Protein AF-A0A6G0AH70-F1 (afdb_monomer_lite)

pLDDT: mean 97.44, std 2.38, range [81.06, 98.94]

Structure (mmCIF, N/CA/C/O backbone):
data_AF-A0A6G0AH70-F1
#
_entry.id   AF-A0A6G0AH70-F1
#
loop_
_atom_site.group_PDB
_atom_site.id
_atom_site.type_symbol
_atom_site.label_atom_id
_atom_site.label_alt_id
_atom_site.label_comp_id
_atom_site.label_asym_id
_atom_site.label_entity_id
_atom_site.label_seq_id
_atom_site.pdbx_PDB_ins_code
_atom_site.Cartn_x
_atom_site.Cartn_y
_atom_site.Cartn_z
_atom_site.occupancy
_atom_site.B_iso_or_equiv
_atom_site.auth_seq_id
_atom_site.auth_comp_id
_atom_site.auth_asym_id
_atom_site.auth_atom_id
_atom_site.pdbx_PDB_model_num
ATOM 1 N N . MET A 1 1 ? -6.501 -13.316 -11.018 1.00 81.06 1 MET A N 1
ATOM 2 C CA . MET A 1 1 ? -6.945 -11.996 -11.493 1.00 81.06 1 MET A CA 1
ATOM 3 C C . MET A 1 1 ? -7.726 -11.308 -10.396 1.00 81.06 1 MET A C 1
ATOM 5 O O . MET A 1 1 ? -8.708 -11.851 -9.892 1.00 81.06 1 MET A O 1
ATOM 9 N N . ILE A 1 2 ? -7.223 -10.150 -10.000 1.00 96.25 2 ILE A N 1
ATOM 10 C CA . ILE A 1 2 ? -7.711 -9.347 -8.885 1.00 96.25 2 ILE A CA 1
ATOM 11 C C . ILE A 1 2 ? -9.043 -8.688 -9.273 1.00 96.25 2 ILE A C 1
ATOM 13 O O . ILE A 1 2 ? -9.201 -8.212 -10.392 1.00 96.25 2 ILE A O 1
ATOM 17 N N . ASN A 1 3 ? -10.020 -8.649 -8.360 1.00 97.44 3 ASN A N 1
ATOM 18 C CA . ASN A 1 3 ? -11.274 -7.926 -8.597 1.00 97.44 3 ASN A CA 1
ATOM 19 C C . ASN A 1 3 ? -11.125 -6.449 -8.198 1.00 97.44 3 ASN A C 1
ATOM 21 O O . ASN A 1 3 ? -11.456 -6.059 -7.075 1.00 97.44 3 ASN A O 1
ATOM 25 N N . PHE A 1 4 ? -10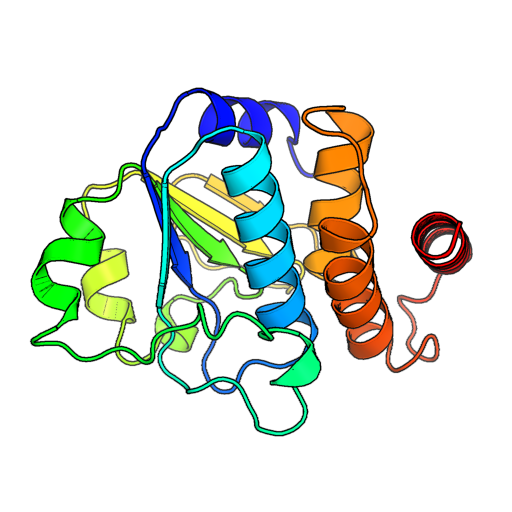.646 -5.621 -9.125 1.00 98.50 4 PHE A N 1
ATOM 26 C CA . PHE A 1 4 ? -10.413 -4.198 -8.876 1.00 98.50 4 PHE A CA 1
ATOM 27 C C . PHE A 1 4 ? -11.684 -3.388 -8.611 1.00 98.50 4 PHE A C 1
ATOM 29 O O . PHE A 1 4 ? -11.652 -2.451 -7.816 1.00 98.50 4 PHE A O 1
ATOM 36 N N . HIS A 1 5 ? -12.829 -3.773 -9.177 1.00 98.12 5 HIS A N 1
ATOM 37 C CA . HIS A 1 5 ? -14.098 -3.117 -8.852 1.00 98.12 5 HIS A CA 1
ATOM 38 C C . HIS A 1 5 ? -14.506 -3.346 -7.395 1.00 98.12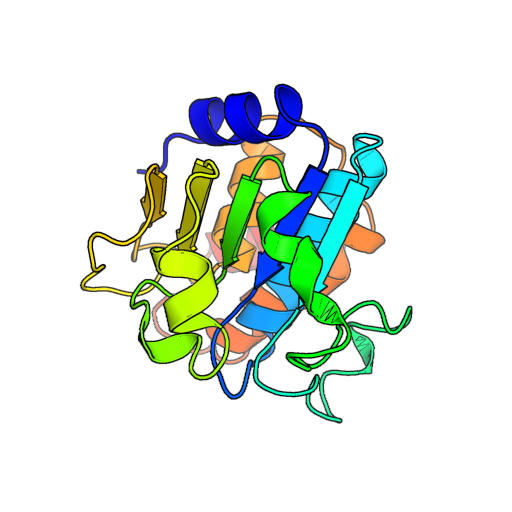 5 HIS A C 1
ATOM 40 O O . HIS A 1 5 ? -15.022 -2.427 -6.760 1.00 98.12 5 HIS A O 1
ATOM 46 N N . LYS A 1 6 ? -14.227 -4.531 -6.834 1.00 98.62 6 LYS A N 1
ATOM 47 C CA . LYS A 1 6 ? -14.463 -4.783 -5.408 1.00 98.62 6 LYS A CA 1
ATOM 48 C C . LYS A 1 6 ? -13.531 -3.950 -4.525 1.00 98.62 6 LYS A C 1
ATOM 50 O O . LYS A 1 6 ? -13.985 -3.408 -3.520 1.00 98.62 6 LYS A O 1
ATOM 55 N N . LEU A 1 7 ? -12.260 -3.810 -4.907 1.00 98.75 7 LEU A N 1
ATOM 56 C CA . LEU A 1 7 ? -11.323 -2.930 -4.202 1.00 98.75 7 LEU A CA 1
ATOM 57 C C . LEU A 1 7 ? -11.795 -1.466 -4.248 1.00 98.75 7 LEU A C 1
ATOM 59 O O . LEU A 1 7 ? -11.853 -0.813 -3.209 1.00 98.75 7 LEU A O 1
ATOM 63 N N . ALA A 1 8 ? -12.227 -0.976 -5.415 1.00 98.75 8 ALA A N 1
ATOM 64 C CA . ALA A 1 8 ? -12.793 0.368 -5.562 1.00 98.75 8 ALA A CA 1
ATOM 65 C C . ALA A 1 8 ? -14.049 0.567 -4.705 1.00 98.75 8 ALA A C 1
ATOM 67 O O . ALA A 1 8 ? -14.191 1.608 -4.067 1.00 98.75 8 ALA A O 1
ATOM 68 N N . GLU A 1 9 ? -14.951 -0.416 -4.648 1.00 98.69 9 GLU A N 1
ATOM 69 C CA . GLU A 1 9 ? -16.146 -0.364 -3.797 1.00 98.69 9 GLU A CA 1
ATOM 70 C C . GLU A 1 9 ? -15.766 -0.196 -2.319 1.00 98.69 9 GLU A C 1
ATOM 72 O O . GLU A 1 9 ? -16.306 0.679 -1.641 1.00 98.69 9 GLU A O 1
ATOM 77 N N . ILE A 1 10 ? -14.804 -0.987 -1.828 1.00 98.81 10 ILE A N 1
ATOM 78 C CA . ILE A 1 10 ? -14.311 -0.897 -0.446 1.00 98.81 10 ILE A CA 1
ATOM 79 C C . ILE A 1 10 ? -13.692 0.479 -0.184 1.00 98.81 10 ILE A C 1
ATOM 81 O O . ILE A 1 10 ? -14.023 1.115 0.815 1.00 98.81 10 ILE A O 1
ATOM 85 N N . VAL A 1 11 ? -12.831 0.964 -1.082 1.00 98.75 11 VAL A N 1
ATOM 86 C CA . VAL A 1 11 ? -12.167 2.268 -0.930 1.00 98.75 11 VAL A CA 1
ATOM 87 C C . VAL A 1 11 ? -13.176 3.422 -0.942 1.00 98.75 11 VAL A C 1
ATOM 89 O O . VAL A 1 11 ? -13.097 4.338 -0.126 1.00 98.75 11 VAL A O 1
ATOM 92 N N . THR A 1 12 ? -14.155 3.395 -1.845 1.00 98.50 12 THR A N 1
ATOM 93 C CA . THR A 1 12 ? -15.126 4.492 -1.993 1.00 98.50 12 THR A CA 1
ATOM 94 C C . THR A 1 12 ? -16.169 4.516 -0.878 1.00 98.50 12 THR A C 1
ATOM 96 O O . THR A 1 12 ? -16.564 5.605 -0.449 1.00 98.50 12 THR A O 1
ATOM 99 N N . SER A 1 13 ? -16.568 3.345 -0.372 1.00 98.50 13 SER A N 1
ATOM 100 C CA . SER A 1 13 ? -17.645 3.192 0.618 1.00 98.50 13 SER A CA 1
ATOM 101 C C . SER A 1 13 ? -17.207 3.388 2.074 1.00 98.50 13 SER A C 1
ATOM 103 O O . SER A 1 13 ? -18.064 3.491 2.946 1.00 98.50 13 SER A O 1
ATOM 105 N N . ASN A 1 14 ? -15.901 3.458 2.349 1.00 98.81 14 ASN A N 1
ATOM 106 C CA . ASN A 1 14 ? -15.346 3.668 3.693 1.00 98.81 14 ASN A CA 1
ATOM 107 C C . ASN A 1 14 ? -14.613 5.011 3.791 1.00 98.81 14 ASN A C 1
ATOM 109 O O . ASN A 1 14 ? -14.266 5.588 2.760 1.00 98.81 14 ASN A O 1
ATOM 113 N N . GLN A 1 15 ? -14.393 5.539 5.000 1.00 98.69 15 GLN A N 1
ATOM 114 C CA . GLN A 1 15 ? -13.875 6.899 5.182 1.00 98.69 15 GLN A CA 1
ATOM 115 C C . GLN A 1 15 ? -12.509 6.973 5.869 1.00 98.69 15 GLN A C 1
ATOM 117 O O . GLN A 1 15 ? -11.724 7.860 5.525 1.00 98.69 15 GLN A O 1
ATOM 122 N N . THR A 1 16 ? -12.217 6.077 6.813 1.00 98.81 16 THR A N 1
ATOM 123 C CA . THR A 1 16 ? -10.955 6.066 7.571 1.00 98.81 16 THR A CA 1
ATOM 124 C C . THR A 1 16 ? -10.164 4.777 7.337 1.00 98.81 16 THR A C 1
ATOM 126 O O . THR A 1 16 ? -10.697 3.672 7.447 1.00 98.81 16 THR A O 1
ATOM 129 N N . PHE A 1 17 ? -8.874 4.907 7.031 1.00 98.94 17 PHE A N 1
ATOM 130 C CA . PHE A 1 17 ? -8.005 3.784 6.676 1.00 98.94 17 PHE A CA 1
ATOM 131 C C . PHE A 1 17 ? -6.756 3.745 7.559 1.00 98.94 17 PHE A C 1
ATOM 133 O O . PHE A 1 17 ? -6.098 4.767 7.756 1.00 98.94 17 PHE A O 1
ATOM 140 N N . LEU A 1 18 ? -6.390 2.558 8.033 1.00 98.88 18 LEU A N 1
ATOM 141 C CA . LEU A 1 18 ? -5.078 2.301 8.620 1.00 98.88 18 LEU A CA 1
ATOM 142 C C . LEU A 1 18 ? -4.270 1.439 7.659 1.00 98.88 18 LEU A C 1
ATOM 144 O O . LEU A 1 18 ? -4.671 0.317 7.366 1.00 98.88 18 LEU A O 1
ATOM 148 N N . ILE A 1 19 ? -3.141 1.952 7.192 1.00 98.94 1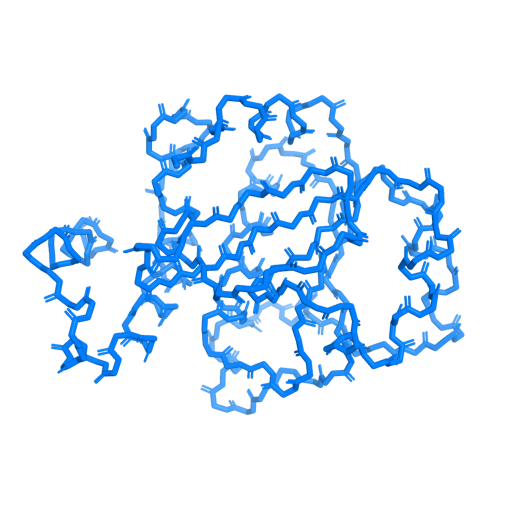9 ILE A N 1
ATOM 149 C CA . ILE A 1 19 ? -2.246 1.276 6.257 1.00 98.94 19 ILE A CA 1
ATOM 150 C C . ILE A 1 19 ? -1.041 0.739 7.031 1.00 98.94 19 ILE A C 1
ATOM 152 O O . ILE A 1 19 ? -0.534 1.409 7.934 1.00 98.94 19 ILE A O 1
ATOM 156 N N . THR A 1 20 ? -0.605 -0.469 6.689 1.00 98.81 20 THR A N 1
ATOM 157 C CA . THR A 1 20 ? 0.622 -1.069 7.209 1.00 98.81 20 THR A CA 1
ATOM 158 C C . THR A 1 20 ? 1.283 -1.961 6.162 1.00 98.81 20 THR A C 1
ATOM 160 O O . THR A 1 20 ? 0.614 -2.511 5.280 1.00 98.81 20 THR A O 1
ATOM 163 N N . THR A 1 21 ? 2.587 -2.160 6.307 1.00 98.81 21 THR A N 1
ATOM 164 C CA . THR A 1 21 ? 3.393 -3.077 5.500 1.00 98.81 21 THR A CA 1
ATOM 165 C C . THR A 1 21 ? 4.278 -3.980 6.375 1.00 98.81 21 THR A C 1
ATOM 167 O O . THR A 1 21 ? 4.165 -4.027 7.606 1.00 98.81 21 THR A O 1
ATOM 170 N N . HIS A 1 22 ? 5.147 -4.771 5.750 1.00 98.69 22 HIS A N 1
ATOM 171 C CA . HIS A 1 22 ? 6.010 -5.713 6.442 1.00 98.69 22 HIS A CA 1
ATOM 172 C C . HIS A 1 22 ? 7.180 -5.055 7.190 1.00 98.69 22 HIS A C 1
ATOM 174 O O . HIS A 1 22 ? 7.660 -3.967 6.878 1.00 98.69 22 HIS A O 1
ATOM 180 N N . VAL A 1 23 ? 7.718 -5.787 8.167 1.00 98.56 23 VAL A N 1
ATOM 181 C CA . VAL A 1 23 ? 8.994 -5.484 8.829 1.00 98.56 23 VAL A CA 1
ATOM 182 C C . VAL A 1 23 ? 10.132 -5.316 7.824 1.00 98.56 23 VAL A C 1
ATOM 184 O O . VAL A 1 23 ? 10.272 -6.110 6.892 1.00 98.56 23 VAL A O 1
ATOM 187 N N . ASN A 1 24 ? 10.989 -4.325 8.079 1.00 98.06 24 ASN A N 1
ATOM 188 C CA . ASN A 1 24 ? 12.091 -3.911 7.207 1.00 98.06 24 ASN A CA 1
ATOM 189 C C . ASN A 1 24 ? 11.591 -3.646 5.779 1.00 98.06 24 ASN A C 1
ATOM 191 O O . ASN A 1 24 ? 11.977 -4.382 4.868 1.00 98.06 24 ASN A O 1
ATOM 195 N N . PRO A 1 25 ? 10.699 -2.653 5.609 1.00 98.25 25 PRO A N 1
ATOM 196 C CA . PRO A 1 25 ? 10.064 -2.387 4.331 1.00 98.25 25 PRO A CA 1
ATOM 197 C C . PRO A 1 25 ? 11.106 -1.971 3.301 1.00 98.25 25 PRO A C 1
ATOM 199 O O . PRO A 1 25 ? 12.068 -1.265 3.620 1.00 98.25 25 PRO A O 1
ATOM 202 N N . ASP A 1 26 ? 10.918 -2.422 2.072 1.00 98.50 26 ASP A N 1
ATOM 203 C CA . ASP A 1 26 ? 11.678 -1.951 0.928 1.00 98.50 26 ASP A CA 1
ATOM 204 C C . ASP A 1 26 ? 10.889 -0.869 0.170 1.00 98.50 26 ASP A C 1
ATOM 206 O O . ASP A 1 26 ? 9.984 -0.228 0.709 1.00 98.50 26 ASP A O 1
ATOM 210 N N . ALA A 1 27 ? 11.306 -0.567 -1.056 1.00 98.38 27 ALA A N 1
ATOM 211 C CA . ALA A 1 27 ? 10.672 0.473 -1.849 1.00 98.38 27 ALA A CA 1
ATOM 212 C C . ALA A 1 27 ? 9.325 0.048 -2.452 1.00 98.38 27 ALA A C 1
ATOM 214 O O . ALA A 1 27 ? 8.553 0.951 -2.771 1.00 98.38 27 ALA A O 1
ATOM 215 N N . ASP A 1 28 ? 9.021 -1.249 -2.586 1.00 98.81 28 ASP A N 1
ATOM 216 C CA . ASP A 1 28 ? 7.680 -1.680 -3.000 1.00 98.81 28 ASP A CA 1
ATOM 217 C C . ASP A 1 28 ? 6.692 -1.466 -1.861 1.00 98.81 28 ASP A C 1
ATOM 219 O O . ASP A 1 28 ? 5.706 -0.750 -2.033 1.00 98.81 28 ASP A O 1
ATOM 223 N N . ALA A 1 29 ? 7.050 -1.916 -0.663 1.00 98.81 29 ALA A N 1
ATOM 224 C CA . ALA A 1 29 ? 6.325 -1.638 0.566 1.00 98.81 29 ALA A CA 1
ATOM 225 C C . ALA A 1 29 ? 6.074 -0.131 0.781 1.00 98.81 29 ALA A C 1
ATOM 227 O O . ALA A 1 29 ? 4.927 0.321 0.775 1.00 98.81 29 ALA A O 1
ATOM 228 N N . ILE A 1 30 ? 7.136 0.679 0.906 1.00 98.81 30 ILE A N 1
ATOM 229 C CA . ILE A 1 30 ? 7.001 2.128 1.156 1.00 98.81 30 ILE A CA 1
ATOM 230 C C . ILE A 1 30 ? 6.319 2.838 -0.022 1.00 98.81 30 ILE A C 1
ATOM 232 O O . ILE A 1 30 ? 5.474 3.709 0.182 1.00 98.81 30 ILE A O 1
ATOM 236 N N . GLY A 1 31 ? 6.668 2.490 -1.263 1.00 98.81 31 GLY A N 1
ATOM 237 C CA . GLY A 1 31 ? 6.053 3.075 -2.453 1.00 98.81 31 GLY A CA 1
ATOM 238 C C . GLY A 1 31 ? 4.554 2.785 -2.510 1.00 98.81 31 GLY A C 1
ATOM 239 O O . GLY A 1 31 ? 3.752 3.696 -2.702 1.00 98.81 31 GLY A O 1
ATOM 240 N N . SER A 1 32 ? 4.152 1.546 -2.253 1.00 98.94 32 SER A N 1
ATOM 241 C CA . SER A 1 32 ? 2.749 1.141 -2.228 1.00 98.94 32 SER A CA 1
ATOM 242 C C . SER A 1 32 ? 1.959 1.866 -1.139 1.00 98.94 32 SER A C 1
ATOM 244 O O . SER A 1 32 ? 0.858 2.349 -1.407 1.00 98.94 32 SER A O 1
ATOM 246 N N . GLU A 1 33 ? 2.524 2.029 0.061 1.00 98.88 33 GLU A N 1
ATOM 247 C CA . GLU A 1 33 ? 1.894 2.798 1.140 1.00 98.88 33 GLU A CA 1
ATOM 248 C C . GLU A 1 33 ? 1.673 4.265 0.765 1.00 98.88 33 GLU A C 1
ATOM 250 O O . GLU A 1 33 ? 0.563 4.782 0.920 1.00 98.88 33 GLU A O 1
ATOM 255 N N . ILE A 1 34 ? 2.699 4.933 0.227 1.00 98.88 34 ILE A N 1
ATOM 256 C CA . ILE A 1 34 ? 2.605 6.341 -0.178 1.00 98.88 34 ILE A CA 1
ATOM 257 C C . ILE A 1 34 ? 1.639 6.508 -1.360 1.00 98.88 34 ILE A C 1
ATOM 259 O O . ILE A 1 34 ? 0.829 7.437 -1.363 1.00 98.88 34 ILE A O 1
ATOM 263 N N . ALA A 1 35 ? 1.665 5.603 -2.343 1.00 98.88 35 ALA A N 1
ATOM 264 C CA . ALA A 1 35 ? 0.737 5.630 -3.471 1.00 98.88 35 ALA A CA 1
ATOM 265 C C . ALA A 1 35 ? -0.717 5.448 -3.008 1.00 98.88 35 ALA A C 1
ATOM 267 O O . ALA A 1 35 ? -1.594 6.221 -3.400 1.00 98.88 35 ALA A O 1
ATOM 268 N N . PHE A 1 36 ? -0.980 4.480 -2.125 1.00 98.94 36 PHE A N 1
ATOM 269 C CA . PHE A 1 36 ? -2.321 4.254 -1.587 1.00 98.94 36 PHE A CA 1
ATOM 270 C C . PHE A 1 36 ? -2.790 5.432 -0.722 1.00 98.94 36 PHE A C 1
ATOM 272 O O . PHE A 1 36 ? -3.932 5.872 -0.843 1.00 98.94 36 PHE A O 1
ATOM 279 N N . ALA A 1 37 ? -1.910 6.017 0.092 1.00 98.88 37 ALA A N 1
ATOM 280 C CA . ALA A 1 37 ? -2.213 7.221 0.862 1.00 98.88 37 ALA A CA 1
ATOM 281 C C . ALA A 1 37 ? -2.553 8.426 -0.033 1.00 98.88 37 ALA A C 1
ATOM 283 O O . ALA A 1 37 ? -3.534 9.124 0.223 1.00 98.88 37 ALA A O 1
ATOM 284 N N . ASN A 1 38 ? -1.806 8.646 -1.120 1.00 98.75 38 ASN A N 1
ATOM 285 C CA . ASN A 1 38 ? -2.084 9.723 -2.075 1.00 98.75 38 ASN A CA 1
ATOM 286 C C . ASN A 1 38 ? -3.404 9.494 -2.830 1.00 98.75 38 ASN A C 1
ATOM 288 O O . ASN A 1 38 ? -4.161 10.443 -3.047 1.00 98.75 38 ASN A O 1
ATOM 292 N N . LEU A 1 39 ? -3.731 8.244 -3.170 1.00 98.81 39 LEU A N 1
ATOM 293 C CA . LEU A 1 39 ? -5.045 7.870 -3.698 1.00 98.81 39 LEU A CA 1
ATOM 294 C C . LEU A 1 39 ? -6.163 8.245 -2.710 1.00 98.81 39 LEU A C 1
ATOM 296 O O . LEU A 1 39 ? -7.126 8.915 -3.085 1.00 98.81 39 LEU A O 1
ATOM 300 N N . LEU A 1 40 ? -6.034 7.839 -1.443 1.00 98.88 40 LEU A N 1
ATOM 301 C CA . LEU A 1 40 ? -7.013 8.137 -0.396 1.00 98.88 40 LEU A CA 1
ATOM 302 C C . LEU A 1 40 ? -7.170 9.646 -0.173 1.00 98.88 40 LEU A C 1
ATOM 304 O O . LEU A 1 40 ? -8.296 10.138 -0.074 1.00 98.88 40 LEU A O 1
ATOM 308 N N . TYR A 1 41 ? -6.062 10.388 -0.167 1.00 98.62 41 TYR A N 1
ATOM 309 C CA . TYR A 1 41 ? -6.061 11.846 -0.072 1.00 98.62 41 TYR A CA 1
ATOM 310 C C . TYR A 1 41 ? -6.883 12.491 -1.195 1.00 98.62 41 TYR A C 1
ATOM 312 O O . TYR A 1 41 ? -7.771 13.301 -0.924 1.00 98.62 41 TYR A O 1
ATOM 320 N N . LYS A 1 42 ? -6.655 12.086 -2.453 1.00 98.62 42 LYS A N 1
ATOM 321 C CA . LYS A 1 42 ? -7.402 12.584 -3.624 1.00 98.62 42 LYS A CA 1
ATOM 322 C C . LYS A 1 42 ? -8.901 12.288 -3.545 1.00 98.62 42 LYS A C 1
ATOM 324 O O . LYS A 1 42 ? -9.711 13.056 -4.057 1.00 98.62 42 LYS A O 1
ATOM 329 N N . LEU A 1 43 ? -9.276 11.208 -2.863 1.00 98.62 43 LEU A N 1
ATOM 330 C CA . LEU A 1 43 ? -10.664 10.817 -2.616 1.00 98.62 43 LEU A CA 1
ATOM 331 C C . LEU A 1 43 ? -11.272 11.458 -1.356 1.00 98.62 43 LEU A C 1
ATOM 333 O O . LEU A 1 43 ? -12.384 11.097 -0.968 1.00 98.62 43 LEU A O 1
ATOM 337 N N . ASN A 1 44 ? -10.579 12.414 -0.725 1.00 98.69 44 ASN A N 1
ATOM 338 C CA . ASN A 1 44 ? -10.977 13.059 0.530 1.00 98.69 44 ASN A CA 1
ATOM 339 C C . ASN A 1 44 ? -11.231 12.050 1.665 1.00 98.69 44 ASN A C 1
ATOM 341 O O . ASN A 1 44 ? -12.169 12.204 2.453 1.00 98.69 44 ASN A O 1
ATOM 345 N N . LYS A 1 45 ? -10.414 10.995 1.731 1.00 98.75 45 LYS A N 1
ATOM 346 C CA . LYS A 1 45 ? -10.438 9.980 2.788 1.00 98.75 45 LYS A CA 1
ATOM 347 C C . LYS A 1 45 ? -9.388 10.294 3.848 1.00 98.75 45 LYS A C 1
ATOM 349 O O . LYS A 1 45 ? -8.342 10.871 3.557 1.00 98.75 45 LYS A O 1
ATOM 354 N N . SER A 1 46 ? -9.663 9.884 5.080 1.00 98.62 46 SER A N 1
ATOM 355 C CA . SER A 1 46 ? -8.700 9.969 6.175 1.00 98.62 46 SER A CA 1
ATOM 356 C C . SER A 1 46 ? -7.856 8.705 6.206 1.00 98.62 46 SER A C 1
ATOM 358 O O . SER A 1 46 ? -8.385 7.602 6.071 1.00 98.62 46 SER A O 1
ATOM 360 N N . TYR A 1 47 ? -6.559 8.846 6.436 1.00 98.69 47 TYR A N 1
ATOM 361 C CA . TYR A 1 47 ? -5.658 7.708 6.529 1.00 98.69 47 TYR A CA 1
ATOM 362 C C . TYR A 1 47 ? -4.590 7.928 7.595 1.00 98.69 47 TYR A C 1
ATOM 364 O O . TYR A 1 47 ? -4.268 9.064 7.950 1.00 98.69 47 TYR A O 1
ATOM 372 N N . LYS A 1 48 ? -4.028 6.825 8.078 1.00 98.62 48 LYS A N 1
ATOM 373 C CA . LYS A 1 48 ? -2.797 6.792 8.861 1.00 98.62 48 LYS A CA 1
ATOM 374 C C . LYS A 1 48 ? -1.943 5.625 8.374 1.00 98.62 48 LYS A C 1
ATOM 376 O O . LYS A 1 48 ? -2.493 4.570 8.064 1.00 98.62 48 LYS A O 1
ATOM 381 N N . ILE A 1 49 ? -0.628 5.810 8.308 1.00 98.81 49 ILE A N 1
ATOM 382 C CA . ILE A 1 49 ? 0.320 4.740 7.984 1.00 98.81 49 ILE A CA 1
ATOM 383 C C . ILE A 1 49 ? 1.104 4.420 9.252 1.00 98.81 49 ILE A C 1
ATOM 385 O O . ILE A 1 49 ? 1.746 5.306 9.814 1.00 98.81 49 ILE A O 1
ATOM 389 N N . ILE A 1 50 ? 1.026 3.174 9.720 1.00 98.69 50 ILE A N 1
ATOM 390 C CA . ILE A 1 50 ? 1.752 2.723 10.910 1.00 98.69 50 ILE A CA 1
ATOM 391 C C . ILE A 1 50 ? 2.488 1.430 10.592 1.00 98.69 50 ILE A C 1
ATOM 393 O O . ILE A 1 50 ? 1.868 0.430 10.231 1.00 98.69 50 ILE A O 1
ATOM 397 N N . ASN A 1 51 ? 3.795 1.420 10.838 1.00 98.69 51 ASN A N 1
ATOM 398 C CA . ASN A 1 51 ? 4.660 0.279 10.564 1.00 98.69 51 ASN A CA 1
ATOM 399 C C . ASN A 1 51 ? 5.443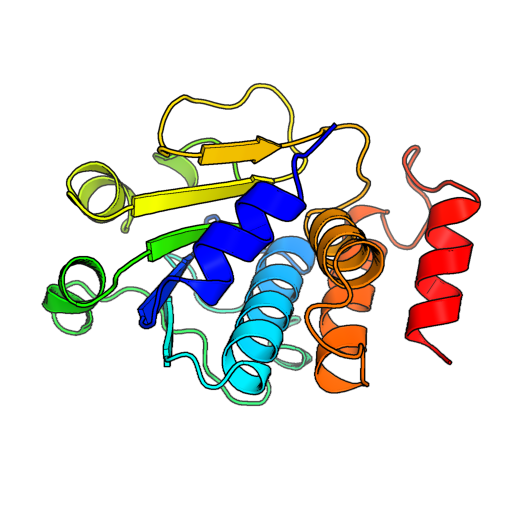 -0.185 11.780 1.00 98.69 51 ASN A C 1
ATOM 401 O O . ASN A 1 51 ? 5.708 0.569 12.712 1.00 98.69 51 ASN A O 1
ATOM 405 N N . HIS A 1 52 ? 5.851 -1.453 11.772 1.00 98.25 52 HIS A N 1
ATOM 406 C CA . HIS A 1 52 ? 6.735 -1.973 12.813 1.00 98.25 52 HIS A CA 1
ATOM 407 C C . HIS A 1 52 ? 8.115 -1.304 12.748 1.00 98.25 52 HIS A C 1
ATOM 409 O O . HIS A 1 52 ? 8.666 -0.867 13.761 1.00 98.25 52 HIS A O 1
ATOM 415 N N . SER A 1 53 ? 8.670 -1.243 11.538 1.00 97.94 53 SER A N 1
ATOM 416 C CA . SER A 1 53 ? 9.953 -0.610 11.254 1.00 97.94 53 SER A CA 1
ATOM 417 C C . SER A 1 53 ? 9.754 0.853 10.868 1.00 97.94 53 SER A C 1
ATOM 419 O O . SER A 1 53 ? 8.747 1.218 10.272 1.00 97.94 53 SER A O 1
ATOM 421 N N . GLU A 1 54 ? 10.748 1.684 11.171 1.00 97.31 54 GLU A N 1
ATOM 422 C CA . GLU A 1 54 ? 10.834 3.033 10.604 1.00 97.31 54 GLU A CA 1
ATOM 423 C C . GLU A 1 54 ? 11.118 2.968 9.101 1.00 97.31 54 GLU A C 1
ATOM 425 O O . GLU A 1 54 ? 11.774 2.032 8.633 1.00 97.31 54 GLU A O 1
ATOM 430 N N . THR A 1 55 ? 10.712 4.007 8.367 1.00 98.19 55 THR A N 1
ATOM 431 C CA . THR A 1 55 ? 11.101 4.202 6.967 1.00 98.19 55 THR A CA 1
ATOM 432 C C . THR A 1 55 ? 12.632 4.205 6.842 1.00 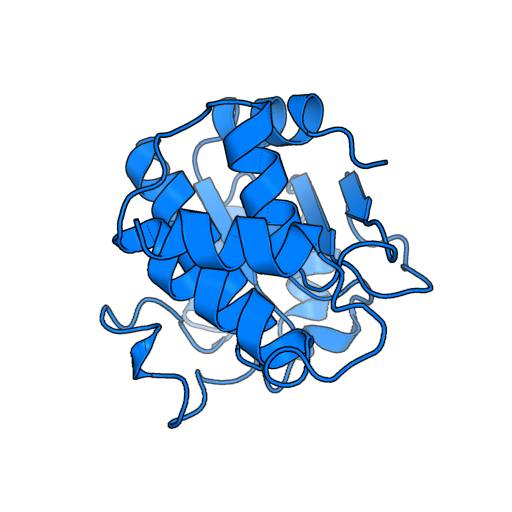98.19 55 THR A C 1
ATOM 434 O O . THR A 1 55 ? 13.294 5.070 7.439 1.00 98.19 55 THR A O 1
ATOM 437 N N . PRO A 1 56 ? 13.228 3.278 6.065 1.00 97.88 56 PRO A N 1
ATOM 438 C CA . PRO A 1 56 ? 14.671 3.227 5.872 1.00 97.88 56 PRO A CA 1
ATOM 439 C C . PRO A 1 56 ? 15.222 4.550 5.343 1.00 97.88 56 PRO A C 1
ATOM 441 O O . PRO A 1 56 ? 14.596 5.220 4.524 1.00 97.88 56 PRO A O 1
ATOM 444 N N . TYR A 1 57 ? 16.428 4.929 5.777 1.00 97.31 57 TYR A N 1
ATOM 445 C CA . TYR A 1 57 ? 17.040 6.211 5.400 1.00 97.31 57 TYR A CA 1
ATOM 446 C C . TYR A 1 57 ? 17.092 6.426 3.878 1.00 97.31 57 TYR A C 1
ATOM 448 O O . TYR A 1 57 ? 16.776 7.512 3.398 1.00 97.31 57 TYR A O 1
ATOM 456 N N . ASN A 1 58 ? 17.428 5.381 3.120 1.00 96.81 58 ASN A N 1
ATOM 457 C CA . ASN A 1 58 ? 17.492 5.407 1.659 1.00 96.81 58 ASN A CA 1
ATOM 458 C C . ASN A 1 58 ? 16.119 5.508 0.973 1.00 96.81 58 ASN A C 1
ATOM 460 O O . ASN A 1 58 ? 16.091 5.689 -0.237 1.00 96.81 58 ASN A O 1
ATOM 464 N N . LEU A 1 59 ? 15.014 5.395 1.717 1.00 98.12 59 LEU A N 1
ATOM 465 C CA . LEU A 1 59 ? 13.636 5.501 1.226 1.00 98.12 59 LEU A CA 1
ATOM 466 C C . LEU A 1 59 ? 12.906 6.742 1.754 1.00 98.12 59 LEU A C 1
ATOM 468 O O . LEU A 1 59 ? 11.808 7.042 1.297 1.00 98.12 59 LEU A O 1
ATOM 472 N N . LYS A 1 60 ? 13.525 7.534 2.643 1.00 97.31 60 LYS A N 1
ATOM 473 C CA . LYS A 1 60 ? 12.946 8.797 3.144 1.00 97.31 60 LYS A CA 1
ATOM 474 C C . LYS A 1 60 ? 12.648 9.821 2.045 1.00 97.31 60 LYS A C 1
ATOM 476 O O . LYS A 1 60 ? 11.884 10.749 2.273 1.00 97.31 60 LYS A O 1
ATOM 481 N N . PHE A 1 61 ? 13.237 9.663 0.859 1.00 96.69 61 PHE A N 1
ATOM 482 C CA . PHE A 1 61 ? 12.908 10.494 -0.299 1.00 96.69 61 PHE A CA 1
ATOM 483 C C . PHE A 1 61 ? 11.496 10.226 -0.853 1.00 96.69 61 PHE A C 1
ATOM 485 O O . PHE A 1 61 ? 10.967 11.091 -1.542 1.00 96.69 61 PHE A O 1
ATOM 492 N N . LEU A 1 62 ? 10.897 9.059 -0.572 1.00 97.44 62 LEU A N 1
ATOM 493 C CA . LEU A 1 62 ? 9.501 8.750 -0.907 1.00 97.44 62 LEU A CA 1
ATOM 494 C C . LEU A 1 62 ? 8.542 9.332 0.137 1.00 97.44 62 LEU A C 1
ATOM 496 O O . LEU A 1 62 ? 7.510 9.896 -0.214 1.00 97.44 62 LEU A O 1
ATOM 500 N N . ASP A 1 63 ? 8.916 9.266 1.415 1.00 97.31 63 ASP A N 1
ATOM 501 C CA . ASP A 1 63 ? 8.134 9.800 2.535 1.00 97.31 63 ASP A CA 1
ATOM 502 C C . ASP A 1 63 ? 8.528 11.249 2.888 1.00 97.31 63 ASP A C 1
ATOM 504 O O . ASP A 1 63 ? 8.909 11.580 4.011 1.00 97.31 63 ASP A O 1
ATOM 508 N N . VAL A 1 64 ? 8.454 12.151 1.903 1.00 95.00 64 VAL A N 1
ATOM 509 C CA . VAL A 1 64 ? 8.866 13.563 2.064 1.00 95.00 64 VAL A CA 1
ATOM 510 C C . VAL A 1 64 ? 8.035 14.293 3.125 1.00 95.00 64 VAL A C 1
ATOM 512 O O . VAL A 1 64 ? 8.525 15.204 3.793 1.00 95.00 64 VAL A O 1
ATOM 515 N N . LYS A 1 65 ? 6.765 13.899 3.274 1.00 96.12 65 LYS A N 1
ATOM 516 C CA . LYS A 1 65 ? 5.822 14.483 4.237 1.00 96.12 65 LYS A CA 1
ATOM 517 C C . LYS A 1 65 ? 5.953 13.850 5.636 1.00 96.12 65 LYS A C 1
ATOM 519 O O . LYS A 1 65 ? 5.281 14.323 6.548 1.00 96.12 65 LYS A O 1
ATOM 524 N N . ASN A 1 66 ? 6.821 12.843 5.808 1.00 97.00 66 ASN A N 1
ATOM 525 C CA . ASN A 1 66 ? 7.033 12.090 7.048 1.00 97.00 66 ASN A CA 1
ATOM 526 C C . ASN A 1 66 ? 5.705 11.604 7.660 1.00 97.00 66 ASN A C 1
ATOM 528 O O . ASN A 1 66 ? 5.408 11.869 8.827 1.00 97.00 66 ASN A O 1
ATOM 532 N N . ILE A 1 67 ? 4.881 10.966 6.826 1.00 97.88 67 ILE A N 1
ATOM 533 C CA . ILE A 1 67 ? 3.536 10.484 7.169 1.00 97.88 67 ILE A CA 1
ATOM 534 C C . ILE A 1 67 ? 3.526 9.031 7.658 1.00 97.88 67 ILE A C 1
ATOM 536 O O . ILE A 1 67 ? 2.472 8.548 8.068 1.00 97.88 67 ILE A O 1
ATOM 540 N N . ILE A 1 68 ? 4.667 8.335 7.610 1.00 98.56 68 ILE A N 1
ATOM 541 C CA . ILE A 1 68 ? 4.804 6.968 8.118 1.00 98.56 68 ILE A CA 1
ATOM 542 C C . ILE A 1 68 ? 5.243 7.010 9.582 1.00 98.56 68 ILE A C 1
ATOM 544 O O . ILE A 1 68 ? 6.340 7.461 9.920 1.00 98.56 68 ILE A O 1
ATOM 548 N N . GLU A 1 69 ? 4.381 6.506 10.461 1.00 98.38 69 GLU A N 1
ATOM 549 C CA . GLU A 1 69 ? 4.625 6.433 11.899 1.00 98.38 69 GLU A CA 1
ATOM 550 C C . GLU A 1 69 ? 5.185 5.048 12.267 1.00 98.38 69 GLU A C 1
ATOM 552 O O . GLU A 1 69 ? 4.708 4.006 11.806 1.00 98.38 69 GLU A O 1
ATOM 557 N N . LYS A 1 70 ? 6.201 5.009 13.134 1.00 97.94 70 LYS A N 1
ATOM 558 C CA . LYS A 1 70 ? 6.621 3.754 13.765 1.00 97.94 70 LYS A CA 1
ATOM 559 C C . LYS A 1 70 ? 5.624 3.402 14.861 1.00 97.94 70 LYS A C 1
ATOM 561 O O . LYS A 1 70 ? 5.295 4.243 15.691 1.00 97.94 70 LYS A O 1
ATOM 566 N N . TYR A 1 71 ? 5.198 2.149 14.912 1.00 97.94 71 TYR A N 1
ATOM 567 C CA . TYR A 1 71 ? 4.256 1.685 15.913 1.00 97.94 71 TYR A CA 1
ATOM 568 C C . TYR A 1 71 ? 4.803 1.835 17.335 1.00 97.94 71 TYR A C 1
ATOM 570 O O . TYR A 1 71 ? 5.781 1.200 17.732 1.00 97.94 71 TYR A O 1
ATOM 578 N N . ASP A 1 72 ? 4.069 2.618 18.110 1.00 96.81 72 ASP A N 1
ATOM 579 C CA . ASP A 1 72 ? 4.134 2.721 19.562 1.00 96.81 72 ASP A CA 1
ATOM 580 C C . ASP A 1 72 ? 2.771 2.346 20.169 1.00 96.81 72 ASP A C 1
ATOM 582 O O . ASP A 1 72 ? 1.728 2.872 19.772 1.00 96.81 72 ASP A O 1
ATOM 586 N N . ALA A 1 73 ? 2.760 1.425 21.132 1.00 92.06 73 ALA A N 1
ATOM 587 C CA . ALA A 1 73 ? 1.521 0.893 21.698 1.00 92.06 73 ALA A CA 1
ATOM 588 C C . ALA A 1 73 ? 0.709 1.923 22.510 1.00 92.06 73 ALA A C 1
ATOM 590 O O . ALA A 1 73 ? -0.501 1.746 22.659 1.00 92.06 73 ALA A O 1
ATOM 591 N N . ASN A 1 74 ? 1.350 2.971 23.034 1.00 93.00 74 ASN A N 1
ATOM 592 C CA . ASN A 1 74 ? 0.687 4.029 23.792 1.00 93.00 74 ASN A CA 1
ATOM 593 C C . ASN A 1 74 ? 0.123 5.101 22.855 1.00 93.00 74 ASN A C 1
ATOM 595 O O . ASN A 1 74 ? -1.004 5.547 23.050 1.00 93.00 74 ASN A O 1
ATOM 599 N N . GLU A 1 75 ? 0.881 5.491 21.827 1.00 94.75 75 GLU A N 1
ATOM 600 C CA . GLU A 1 75 ? 0.463 6.538 20.882 1.00 94.75 75 GLU A CA 1
ATOM 601 C C . GLU A 1 75 ? -0.625 6.056 19.911 1.00 94.75 75 GLU A C 1
ATOM 603 O O . GLU A 1 75 ? -1.471 6.836 19.477 1.00 94.75 75 GLU A O 1
ATOM 608 N N . HIS A 1 76 ? -0.652 4.756 19.600 1.00 95.88 76 HIS A N 1
ATOM 609 C CA . HIS A 1 76 ? -1.527 4.201 18.563 1.00 95.88 76 HIS A CA 1
ATOM 610 C C . HIS A 1 76 ? -2.688 3.358 19.095 1.00 95.88 76 HIS A C 1
ATOM 612 O O . HIS A 1 76 ? -3.312 2.636 18.313 1.00 95.88 76 HIS A O 1
ATOM 618 N N . VAL A 1 77 ? -3.005 3.458 20.390 1.00 87.75 77 VAL A N 1
ATOM 619 C CA . VAL A 1 77 ? -4.010 2.627 21.077 1.00 87.75 77 VAL A CA 1
ATOM 620 C C . VAL A 1 77 ? -5.354 2.548 20.337 1.00 87.75 77 VAL A C 1
ATOM 622 O O . VAL A 1 77 ? -5.910 1.456 20.205 1.00 87.75 77 VAL A O 1
ATOM 625 N N . ASP A 1 78 ? -5.813 3.669 19.773 1.00 92.69 78 ASP A N 1
ATOM 626 C CA . ASP A 1 78 ? -7.114 3.783 19.105 1.00 92.69 78 ASP A CA 1
ATOM 627 C C . ASP A 1 78 ? -7.038 3.686 17.575 1.00 92.69 78 ASP A C 1
ATOM 629 O O . ASP A 1 78 ? -8.076 3.648 16.912 1.00 92.69 78 ASP A O 1
ATOM 633 N N . SER A 1 79 ? -5.841 3.620 16.978 1.00 95.38 79 SER A N 1
ATOM 634 C CA . SER A 1 79 ? -5.672 3.720 15.513 1.00 95.38 79 SER A CA 1
ATOM 635 C C . SER A 1 79 ? -6.402 2.600 14.762 1.00 95.38 79 SER A C 1
ATOM 637 O O . SER A 1 79 ? -7.047 2.833 13.741 1.00 95.38 79 SER A O 1
ATOM 639 N N . PHE A 1 80 ? -6.375 1.386 15.314 1.00 96.25 80 PHE A N 1
ATOM 640 C CA . PHE A 1 80 ? -7.080 0.230 14.756 1.00 96.25 80 PHE A CA 1
ATOM 641 C C . PHE A 1 80 ? -8.602 0.346 14.921 1.00 96.25 80 PHE A C 1
ATOM 643 O O . PHE A 1 80 ? -9.346 0.042 13.996 1.00 96.25 80 PHE A O 1
ATOM 650 N N . ALA A 1 81 ? -9.082 0.800 16.083 1.00 95.12 81 ALA A N 1
ATOM 651 C CA . ALA A 1 81 ? -10.514 0.873 16.386 1.00 95.12 81 ALA A CA 1
ATOM 652 C C . ALA A 1 81 ? -11.223 2.065 15.712 1.00 95.12 81 ALA A C 1
ATOM 654 O O . ALA A 1 81 ? -12.426 2.002 15.446 1.00 95.12 81 ALA A O 1
ATOM 655 N N . SER A 1 82 ? -10.487 3.141 15.429 1.00 96.25 82 SER A N 1
ATOM 656 C CA . SER A 1 82 ? -10.978 4.359 14.761 1.00 96.25 82 SER A CA 1
ATOM 657 C C . SER A 1 82 ? -10.958 4.287 13.231 1.00 96.25 82 SER A C 1
ATOM 659 O O . SER A 1 82 ? -11.533 5.153 12.568 1.00 96.25 82 SER A O 1
ATOM 661 N N . SER A 1 83 ? -10.345 3.247 12.668 1.00 98.19 83 SER A N 1
ATOM 662 C CA . SER A 1 83 ? -10.333 3.006 11.227 1.00 98.19 83 SER A CA 1
ATOM 663 C C . SER A 1 83 ? -11.541 2.170 10.802 1.00 98.19 83 SER A C 1
ATOM 665 O O . SER A 1 83 ? -11.995 1.296 11.544 1.00 98.19 83 SER A O 1
ATOM 667 N N . ASP A 1 84 ? -12.078 2.437 9.619 1.00 98.69 84 ASP A N 1
ATOM 668 C CA . ASP A 1 84 ? -13.101 1.608 8.983 1.00 98.69 84 ASP A CA 1
ATOM 669 C C . ASP A 1 84 ? -12.451 0.382 8.334 1.00 98.69 84 ASP A C 1
ATOM 671 O O . ASP A 1 84 ? -12.962 -0.736 8.454 1.00 98.69 84 ASP A O 1
ATOM 675 N N . VAL A 1 85 ? -11.293 0.597 7.696 1.00 98.94 85 VAL A N 1
ATOM 676 C CA . VAL A 1 85 ? -10.549 -0.422 6.948 1.00 98.94 85 VAL A CA 1
ATOM 677 C C . VAL A 1 85 ? -9.091 -0.475 7.398 1.00 98.94 85 VAL A C 1
ATOM 679 O O . VAL A 1 85 ? -8.421 0.553 7.495 1.00 98.94 85 VAL A O 1
ATOM 682 N N . LEU A 1 86 ? -8.587 -1.683 7.636 1.00 98.88 86 LEU A N 1
ATOM 683 C CA . LEU A 1 86 ? -7.168 -1.968 7.816 1.00 98.88 86 LEU A CA 1
ATOM 684 C C . LEU A 1 86 ? -6.606 -2.525 6.506 1.00 98.88 86 LEU A C 1
ATOM 686 O O . LEU A 1 86 ? -7.162 -3.467 5.941 1.00 98.88 86 LEU A O 1
ATOM 690 N N . VAL A 1 87 ? -5.515 -1.946 6.023 1.00 98.94 87 VAL A N 1
ATOM 691 C CA . VAL A 1 87 ? -4.923 -2.227 4.716 1.00 98.94 87 VAL A CA 1
ATOM 692 C C . VAL A 1 87 ? -3.524 -2.793 4.925 1.00 98.94 87 VAL A C 1
ATOM 694 O O . VAL A 1 87 ? -2.642 -2.098 5.421 1.00 98.94 87 VAL A O 1
ATOM 697 N N . ALA A 1 88 ? -3.334 -4.056 4.554 1.00 98.88 88 ALA A N 1
ATOM 698 C CA . ALA A 1 88 ? -2.038 -4.719 4.488 1.00 98.88 88 ALA A CA 1
ATOM 699 C C . ALA A 1 88 ? -1.489 -4.615 3.059 1.00 98.88 88 ALA A C 1
ATOM 701 O O . ALA A 1 88 ? -2.117 -5.123 2.128 1.00 98.88 88 ALA A O 1
ATOM 702 N N . LEU A 1 89 ? -0.349 -3.952 2.881 1.00 98.88 89 LEU A N 1
ATOM 703 C CA . LEU A 1 89 ? 0.296 -3.792 1.577 1.00 98.88 89 LEU A CA 1
ATOM 704 C C . LEU A 1 89 ? 1.626 -4.536 1.538 1.00 98.88 89 LEU A C 1
ATOM 706 O O . LEU A 1 89 ? 2.441 -4.383 2.448 1.00 98.88 89 LEU A O 1
ATOM 710 N N . ASP A 1 90 ? 1.845 -5.285 0.460 1.00 98.81 90 ASP A N 1
ATOM 711 C CA . ASP A 1 90 ? 3.121 -5.929 0.129 1.00 98.81 90 ASP A CA 1
ATOM 712 C C . ASP A 1 90 ? 3.544 -7.072 1.066 1.00 98.81 90 ASP A C 1
ATOM 714 O O . ASP A 1 90 ? 4.715 -7.401 1.255 1.00 98.81 90 ASP A O 1
ATOM 718 N N . PHE A 1 91 ? 2.560 -7.698 1.709 1.00 98.62 91 PHE A N 1
ATOM 719 C CA . PHE A 1 91 ? 2.754 -8.962 2.404 1.00 98.62 91 PHE A CA 1
ATOM 720 C C . PHE A 1 91 ? 1.445 -9.731 2.524 1.00 98.62 91 PHE A C 1
ATOM 722 O O . PHE A 1 91 ? 0.377 -9.147 2.701 1.00 98.62 91 PHE A O 1
ATOM 729 N N . ASN A 1 92 ? 1.550 -11.060 2.546 1.00 97.81 92 ASN A N 1
ATOM 730 C CA . ASN A 1 92 ? 0.401 -11.955 2.675 1.00 97.81 92 ASN A CA 1
ATOM 731 C C . ASN A 1 92 ? 0.465 -12.915 3.876 1.00 97.81 92 ASN A C 1
ATOM 733 O O . ASN A 1 92 ? -0.288 -13.887 3.940 1.00 97.81 92 ASN A O 1
ATOM 737 N N . ARG A 1 93 ? 1.355 -12.645 4.839 1.00 98.19 93 ARG A N 1
ATOM 738 C CA . ARG A 1 93 ? 1.486 -13.406 6.091 1.00 98.19 93 ARG A CA 1
ATOM 739 C C . ARG A 1 93 ? 1.502 -12.477 7.287 1.00 98.19 93 ARG A C 1
ATOM 741 O O . ARG A 1 93 ? 2.349 -11.588 7.377 1.00 98.19 93 ARG A O 1
ATOM 748 N N . ALA A 1 94 ? 0.606 -12.704 8.242 1.00 97.56 94 ALA A N 1
ATOM 749 C CA . ALA A 1 94 ? 0.367 -11.748 9.323 1.00 97.56 94 ALA A CA 1
ATOM 750 C C . ALA A 1 94 ? 1.589 -11.536 10.238 1.00 97.56 94 ALA A C 1
ATOM 752 O O . ALA A 1 94 ? 1.756 -10.464 10.819 1.00 97.56 94 ALA A O 1
ATOM 753 N N . ASN A 1 95 ? 2.478 -12.528 10.343 1.00 97.81 95 ASN A N 1
ATOM 754 C CA . ASN A 1 95 ? 3.703 -12.430 11.143 1.00 97.81 95 ASN A CA 1
ATOM 755 C C . ASN A 1 95 ? 4.679 -11.345 10.655 1.00 97.81 95 ASN A C 1
ATOM 757 O O . ASN A 1 95 ? 5.523 -10.886 11.426 1.00 97.81 95 ASN A O 1
ATOM 761 N N . ARG A 1 96 ? 4.545 -10.889 9.404 1.00 98.25 96 ARG A N 1
ATOM 762 C CA . ARG A 1 96 ? 5.350 -9.807 8.827 1.00 98.25 96 ARG A CA 1
ATOM 763 C C . ARG A 1 96 ? 5.075 -8.452 9.482 1.00 98.25 96 ARG A C 1
ATOM 765 O O . ARG A 1 96 ? 5.955 -7.600 9.452 1.00 98.25 96 ARG A O 1
ATOM 772 N N . MET A 1 97 ? 3.925 -8.281 10.137 1.00 97.50 97 MET A N 1
ATOM 773 C CA . MET A 1 97 ? 3.571 -7.075 10.899 1.00 97.50 97 MET A CA 1
ATOM 774 C C . MET A 1 97 ? 4.257 -6.976 12.270 1.00 97.50 97 MET A C 1
ATOM 776 O O . MET A 1 97 ? 4.251 -5.911 12.885 1.00 97.50 97 MET A O 1
ATOM 780 N N . VAL A 1 98 ? 4.818 -8.077 12.785 1.00 98.06 98 VAL A N 1
ATOM 781 C CA . VAL A 1 98 ? 5.528 -8.149 14.073 1.00 98.06 98 VAL A CA 1
ATOM 782 C C . VAL A 1 98 ? 4.728 -7.502 15.218 1.00 98.06 98 VAL A C 1
ATOM 784 O O . VAL A 1 98 ? 3.777 -8.100 15.714 1.00 98.06 98 VAL A O 1
ATOM 787 N N . SER A 1 99 ? 5.058 -6.275 15.637 1.00 97.44 99 SER A N 1
ATOM 788 C CA . SER A 1 99 ? 4.412 -5.614 16.780 1.00 97.44 99 SER A CA 1
ATOM 789 C C . SER A 1 99 ? 2.954 -5.226 16.535 1.00 97.44 99 SER A C 1
ATOM 791 O O . SER A 1 99 ? 2.214 -5.052 17.501 1.00 97.44 99 SER A O 1
ATOM 793 N N . LEU A 1 100 ? 2.536 -5.089 15.272 1.00 97.12 100 LEU A N 1
ATOM 794 C CA . LEU A 1 100 ? 1.154 -4.755 14.917 1.00 97.12 100 LEU A CA 1
ATOM 795 C C . LEU A 1 100 ? 0.273 -6.000 14.765 1.00 97.12 100 LEU A C 1
ATOM 797 O O . LEU A 1 100 ? -0.949 -5.876 14.818 1.00 97.12 100 LEU A O 1
ATOM 801 N N . GLN A 1 101 ? 0.869 -7.192 14.621 1.00 97.31 101 GLN A N 1
ATOM 802 C CA . GLN A 1 101 ? 0.169 -8.420 14.231 1.00 97.31 101 GLN A CA 1
ATOM 803 C C . GLN A 1 101 ? -1.065 -8.689 15.098 1.00 97.31 101 GLN A C 1
ATOM 805 O O . GLN A 1 101 ? -2.164 -8.835 14.572 1.00 97.31 101 GLN A O 1
ATOM 810 N N . GLN A 1 102 ? -0.898 -8.730 16.422 1.00 96.62 102 GLN A N 1
ATOM 811 C CA . GLN A 1 102 ? -1.994 -9.078 17.328 1.00 96.62 102 GLN A CA 1
ATOM 812 C C . GLN A 1 102 ? -3.140 -8.059 17.244 1.00 96.62 102 GLN A C 1
ATOM 814 O O . GLN A 1 102 ? -4.301 -8.441 17.156 1.00 96.62 102 GLN A O 1
ATOM 819 N N . LYS A 1 103 ? -2.821 -6.759 17.195 1.00 96.69 103 LYS A N 1
ATOM 820 C CA . LYS A 1 103 ? -3.824 -5.688 17.079 1.00 96.69 103 LYS A CA 1
ATOM 821 C C . LYS A 1 103 ? -4.565 -5.723 15.746 1.00 96.69 103 LYS A C 1
ATOM 823 O O . LYS A 1 103 ? -5.764 -5.460 15.724 1.00 96.69 103 LYS A O 1
ATOM 828 N N . PHE A 1 104 ? -3.866 -6.051 14.662 1.00 97.69 104 PHE A N 1
ATOM 829 C CA . PHE A 1 104 ? -4.477 -6.209 13.349 1.00 97.69 104 PHE A CA 1
ATOM 830 C C . PHE A 1 104 ? -5.445 -7.399 13.336 1.00 97.69 104 PHE A C 1
ATOM 832 O O . PHE A 1 104 ? -6.597 -7.240 12.941 1.00 97.69 104 PHE A O 1
ATOM 839 N N . LEU A 1 105 ? -5.000 -8.566 13.818 1.00 97.62 105 LEU A N 1
ATOM 840 C CA . LEU A 1 105 ? -5.791 -9.802 13.821 1.00 97.62 105 LEU A CA 1
ATOM 841 C C . LEU A 1 105 ? -7.002 -9.737 14.761 1.00 97.62 105 LEU A C 1
ATOM 843 O O . LEU A 1 105 ? -8.080 -10.192 14.389 1.00 97.62 105 LEU A O 1
ATOM 847 N N . ASP A 1 106 ? -6.850 -9.136 15.943 1.00 97.06 106 ASP A N 1
ATOM 848 C CA . ASP A 1 106 ? -7.941 -8.995 16.919 1.00 97.06 106 ASP A CA 1
ATOM 849 C C . ASP A 1 106 ? -8.966 -7.921 16.526 1.00 97.06 106 ASP A C 1
ATOM 851 O O . ASP A 1 106 ? -10.044 -7.832 17.122 1.00 97.06 106 ASP A O 1
ATOM 855 N N . SER A 1 107 ? -8.640 -7.066 15.553 1.00 97.38 107 SER A N 1
ATOM 856 C CA . SER A 1 107 ? -9.534 -5.999 15.123 1.00 97.38 107 SER A CA 1
ATOM 857 C C . SER A 1 107 ? -10.777 -6.561 14.437 1.00 97.38 107 SER A C 1
ATOM 859 O O . SER A 1 107 ? -10.699 -7.376 13.518 1.00 97.38 107 SER A O 1
ATOM 861 N N . THR A 1 108 ? -11.943 -6.044 14.817 1.00 97.19 108 THR A N 1
ATOM 862 C CA . THR A 1 108 ? -13.230 -6.357 14.177 1.00 97.19 108 THR A CA 1
ATOM 863 C C . THR A 1 108 ? -13.492 -5.534 12.915 1.00 97.19 108 THR A C 1
ATOM 865 O O . THR A 1 108 ? -14.542 -5.685 12.292 1.00 97.19 108 THR A O 1
ATOM 868 N N . LYS A 1 109 ? -12.566 -4.643 12.543 1.00 98.38 109 LYS A N 1
ATOM 869 C CA . LYS A 1 109 ? -12.664 -3.813 11.339 1.00 98.38 109 LYS A CA 1
ATOM 870 C C . LYS A 1 109 ? -12.425 -4.623 10.076 1.00 98.38 109 LYS A C 1
ATOM 872 O O . LYS A 1 109 ? -11.801 -5.687 10.131 1.00 98.38 109 LYS A O 1
ATOM 877 N N . LEU A 1 110 ? -12.904 -4.085 8.954 1.00 98.81 110 LEU A N 1
ATOM 878 C CA . LEU A 1 110 ? -12.690 -4.677 7.641 1.00 98.81 110 LEU A CA 1
ATOM 879 C C . LEU A 1 110 ? -11.190 -4.704 7.344 1.00 98.81 110 LEU A C 1
ATOM 881 O O . LEU A 1 110 ? -10.520 -3.683 7.465 1.00 98.81 110 LEU A O 1
ATOM 885 N N . LYS A 1 111 ? -10.663 -5.858 6.957 1.00 98.81 111 LYS A N 1
ATOM 886 C CA . LYS A 1 111 ? -9.255 -6.056 6.619 1.00 98.81 111 LYS A CA 1
ATOM 887 C C . LYS A 1 111 ? -9.137 -6.371 5.137 1.00 98.81 111 LYS A C 1
ATOM 889 O O . LYS A 1 111 ? -9.812 -7.269 4.636 1.00 98.81 111 LYS A O 1
ATOM 894 N N . ILE A 1 112 ? -8.257 -5.661 4.445 1.00 98.81 112 ILE A N 1
ATOM 895 C CA . ILE A 1 112 ? -7.888 -5.972 3.065 1.00 98.81 112 ILE A CA 1
ATOM 896 C C . ILE A 1 112 ? -6.382 -6.181 2.960 1.00 98.81 112 ILE A C 1
ATOM 898 O O . ILE A 1 112 ? -5.612 -5.552 3.685 1.00 98.81 112 ILE A O 1
ATOM 902 N N . CYS A 1 113 ? -5.970 -7.048 2.044 1.00 98.81 113 CYS A N 1
ATOM 903 C CA . CYS A 1 113 ? -4.573 -7.266 1.689 1.00 98.81 113 CYS A CA 1
ATOM 904 C C . CYS A 1 113 ? -4.400 -7.056 0.184 1.00 98.81 113 CYS A C 1
ATOM 906 O O . CYS A 1 113 ? -5.182 -7.604 -0.594 1.00 98.81 113 CYS A O 1
ATOM 908 N N . VAL A 1 114 ? -3.403 -6.269 -0.217 1.00 98.88 114 VAL A N 1
ATOM 909 C CA . VAL A 1 114 ? -2.965 -6.121 -1.610 1.00 98.88 114 VAL A CA 1
ATOM 910 C C . VAL A 1 114 ? -1.504 -6.534 -1.664 1.00 98.88 114 VAL A C 1
ATOM 912 O O . VAL A 1 114 ? -0.671 -5.936 -0.984 1.00 98.88 114 VAL A O 1
ATOM 915 N N . ASP A 1 115 ? -1.210 -7.585 -2.418 1.00 98.81 115 ASP A N 1
ATOM 916 C CA . ASP A 1 115 ? 0.106 -8.214 -2.394 1.00 98.81 115 ASP A CA 1
ATOM 917 C C . ASP A 1 115 ? 0.371 -9.019 -3.674 1.00 98.81 115 ASP A C 1
ATOM 919 O O . ASP A 1 115 ? -0.556 -9.463 -4.350 1.00 98.81 115 ASP A O 1
ATOM 923 N N . HIS A 1 116 ? 1.637 -9.238 -4.008 1.00 97.69 116 HIS A N 1
ATOM 924 C CA . HIS A 1 116 ? 2.050 -10.016 -5.180 1.00 97.69 116 HIS A CA 1
ATOM 925 C C . HIS A 1 116 ? 2.906 -11.251 -4.819 1.00 97.69 116 HIS A C 1
ATOM 927 O O . HIS A 1 116 ? 3.392 -11.968 -5.701 1.00 97.69 116 HIS A O 1
ATOM 933 N N . HIS A 1 117 ? 3.091 -11.549 -3.531 1.00 97.38 117 HIS A N 1
ATOM 934 C CA . HIS A 1 117 ? 3.838 -12.723 -3.096 1.00 97.38 117 HIS A CA 1
ATOM 935 C C . HIS A 1 117 ? 3.012 -14.014 -3.233 1.00 97.38 117 HIS A C 1
ATOM 937 O O . HIS A 1 117 ? 1.782 -14.022 -3.314 1.00 97.38 117 HIS A O 1
ATOM 943 N N . GLN A 1 118 ? 3.710 -15.151 -3.270 1.00 96.50 118 GLN A N 1
ATOM 944 C CA . GLN A 1 118 ? 3.092 -16.479 -3.309 1.00 96.50 118 GLN A CA 1
ATOM 945 C C . GLN A 1 118 ? 2.635 -16.931 -1.913 1.00 96.50 118 GLN A C 1
ATOM 947 O O . GLN A 1 118 ? 3.069 -16.385 -0.900 1.00 96.50 118 GLN A O 1
ATOM 952 N N . ASP A 1 119 ? 1.795 -17.967 -1.878 1.00 95.69 119 ASP A N 1
ATOM 953 C CA . ASP A 1 119 ? 1.372 -18.682 -0.666 1.00 95.69 119 ASP A CA 1
ATOM 954 C C . ASP A 1 119 ? 0.753 -17.796 0.437 1.00 95.69 119 ASP A C 1
ATOM 956 O O . ASP A 1 119 ? 1.292 -17.749 1.553 1.00 95.69 119 ASP A O 1
ATOM 960 N N . PRO A 1 120 ? -0.373 -17.110 0.149 1.00 95.94 120 PRO A N 1
ATOM 961 C CA . PRO A 1 120 ? -1.033 -16.234 1.110 1.00 95.94 120 PRO A CA 1
ATOM 962 C C . PRO A 1 120 ? -1.687 -16.998 2.265 1.00 95.94 120 PRO A C 1
ATOM 964 O O . PRO A 1 120 ? -2.250 -18.080 2.086 1.00 95.94 120 PRO A O 1
ATOM 967 N N . GLU A 1 121 ? -1.652 -16.397 3.453 1.00 96.75 121 GLU A N 1
ATOM 968 C CA . GLU A 1 121 ? -2.418 -16.830 4.622 1.00 96.75 121 GLU A CA 1
ATOM 969 C C . GLU A 1 121 ? -3.808 -16.173 4.637 1.00 96.75 121 GLU A C 1
ATOM 971 O O . GLU A 1 121 ? -4.022 -15.097 4.077 1.00 96.75 121 GLU A O 1
ATOM 976 N N . ASP A 1 122 ? -4.764 -16.808 5.314 1.00 95.44 122 ASP A N 1
ATOM 977 C CA . ASP A 1 122 ? -6.100 -16.246 5.527 1.00 95.44 122 ASP A CA 1
ATOM 978 C C . ASP A 1 122 ? -6.100 -15.363 6.787 1.00 95.44 122 ASP A C 1
ATOM 980 O O . ASP A 1 122 ? -6.274 -15.848 7.906 1.00 95.44 122 ASP A O 1
ATOM 984 N N . PHE A 1 123 ? -5.801 -14.070 6.616 1.00 97.38 123 PHE A N 1
ATOM 985 C CA . PHE A 1 123 ? -5.701 -13.102 7.723 1.00 97.38 123 PHE A CA 1
ATOM 986 C C . PHE A 1 123 ? -6.460 -11.785 7.490 1.00 97.38 123 PHE A C 1
ATOM 988 O O . PHE A 1 123 ? -6.466 -10.910 8.362 1.00 97.38 123 PHE A O 1
ATOM 995 N N . ALA A 1 124 ? -7.090 -11.631 6.327 1.00 98.12 124 ALA A N 1
ATOM 996 C CA . ALA A 1 124 ? -7.848 -10.448 5.941 1.00 98.12 124 ALA A CA 1
ATOM 997 C C . ALA A 1 124 ? -9.144 -10.861 5.231 1.00 98.12 124 ALA A C 1
ATOM 999 O O . ALA A 1 124 ? -9.187 -11.884 4.557 1.00 98.12 124 ALA A O 1
ATOM 1000 N N . ASP A 1 125 ? -10.194 -10.050 5.360 1.00 98.50 125 ASP A N 1
ATOM 1001 C CA . ASP A 1 125 ? -11.526 -10.358 4.826 1.00 98.50 125 ASP A CA 1
ATOM 1002 C C . ASP A 1 125 ? -11.554 -10.361 3.284 1.00 98.50 125 ASP A C 1
ATOM 1004 O O . ASP A 1 125 ? -12.344 -11.079 2.664 1.00 98.50 125 ASP A O 1
ATOM 1008 N N . HIS A 1 126 ? -10.682 -9.566 2.652 1.00 98.56 126 HIS A N 1
ATOM 1009 C CA . HIS A 1 126 ? -10.481 -9.562 1.203 1.00 98.56 126 HIS A CA 1
ATOM 1010 C C . HIS A 1 126 ? -8.995 -9.592 0.831 1.00 98.56 126 HIS A C 1
ATOM 1012 O O . HIS A 1 126 ? -8.226 -8.712 1.218 1.00 98.56 126 HIS A O 1
ATOM 1018 N N . LEU A 1 127 ? -8.615 -10.580 0.017 1.00 98.38 127 LEU A N 1
ATOM 1019 C CA . LEU A 1 127 ? -7.266 -10.747 -0.522 1.00 98.38 127 LEU A CA 1
ATOM 1020 C C . LEU A 1 127 ? -7.247 -10.361 -2.009 1.00 98.38 127 LEU A C 1
ATOM 1022 O O . LEU A 1 127 ? -7.861 -11.027 -2.845 1.00 98.38 127 LEU A O 1
ATOM 1026 N N . PHE A 1 128 ? -6.534 -9.291 -2.342 1.00 98.62 128 PHE A N 1
ATOM 1027 C CA . PHE A 1 128 ? -6.279 -8.812 -3.700 1.00 98.62 128 PHE A CA 1
ATOM 1028 C C . PHE A 1 128 ? -4.855 -9.208 -4.100 1.00 98.62 128 PHE A C 1
ATOM 1030 O O . PHE A 1 128 ? -3.958 -8.370 -4.146 1.00 98.62 128 PHE A O 1
ATOM 1037 N N . ILE A 1 129 ? -4.657 -10.512 -4.318 1.00 98.12 129 ILE A N 1
ATOM 1038 C CA . ILE A 1 129 ? -3.330 -11.112 -4.488 1.00 98.12 129 ILE A CA 1
ATOM 1039 C C . ILE A 1 129 ? -3.201 -11.779 -5.848 1.00 98.12 129 ILE A C 1
ATOM 1041 O O . ILE A 1 129 ? -4.043 -12.601 -6.222 1.00 98.12 129 ILE A O 1
ATOM 1045 N N . ASP A 1 130 ? -2.133 -11.453 -6.573 1.00 97.25 130 ASP A N 1
ATOM 1046 C CA . ASP A 1 130 ? -1.800 -12.122 -7.828 1.00 97.25 130 ASP A CA 1
ATOM 1047 C C . ASP A 1 130 ? -0.286 -12.099 -8.096 1.00 97.25 130 ASP A C 1
ATOM 1049 O O . ASP A 1 130 ? 0.313 -11.068 -8.397 1.00 97.25 130 ASP A O 1
ATOM 1053 N N . ALA A 1 131 ? 0.341 -13.275 -8.000 1.00 95.94 131 ALA A N 1
ATOM 1054 C CA . ALA A 1 131 ? 1.792 -13.425 -8.096 1.00 95.94 131 ALA A CA 1
ATOM 1055 C C . ALA A 1 131 ? 2.366 -13.285 -9.517 1.00 95.94 131 ALA A C 1
ATOM 1057 O O . ALA A 1 131 ? 3.587 -13.403 -9.702 1.00 95.94 131 ALA A O 1
ATOM 1058 N N . SER A 1 132 ? 1.510 -13.054 -10.524 1.00 95.00 132 SER A N 1
ATOM 1059 C CA . SER A 1 132 ? 1.957 -12.648 -11.859 1.00 95.00 132 SER A CA 1
ATOM 1060 C C . SER A 1 132 ? 2.407 -11.189 -11.911 1.00 95.00 132 SER A C 1
ATOM 1062 O O . SER A 1 132 ? 3.134 -10.821 -12.833 1.00 95.00 132 SER A O 1
ATOM 1064 N N . TYR A 1 133 ? 1.993 -10.358 -10.949 1.00 96.94 133 TYR A N 1
ATOM 1065 C CA . TYR A 1 133 ? 2.411 -8.964 -10.879 1.00 96.94 133 TYR A CA 1
ATOM 1066 C C . TYR A 1 133 ? 3.858 -8.848 -10.396 1.00 96.94 133 TYR A C 1
ATOM 1068 O O . TYR A 1 133 ? 4.368 -9.639 -9.599 1.00 96.94 133 TYR A O 1
ATOM 1076 N N . ALA A 1 134 ? 4.538 -7.842 -10.935 1.00 97.31 134 ALA A N 1
ATOM 1077 C CA . ALA A 1 134 ? 5.955 -7.596 -10.696 1.00 97.31 134 ALA A CA 1
ATOM 1078 C C . ALA A 1 134 ? 6.251 -6.837 -9.397 1.00 97.31 134 ALA A C 1
ATOM 1080 O O . ALA A 1 134 ? 7.420 -6.735 -9.072 1.00 97.31 134 ALA A O 1
ATOM 1081 N N . ALA A 1 135 ? 5.225 -6.269 -8.759 1.00 98.31 135 ALA A N 1
ATOM 1082 C CA . ALA A 1 135 ? 5.293 -5.473 -7.537 1.00 98.31 135 ALA A CA 1
ATOM 1083 C C . ALA A 1 135 ? 3.864 -5.256 -7.002 1.00 98.31 135 ALA A C 1
ATOM 1085 O O . ALA A 1 135 ? 2.908 -5.247 -7.791 1.00 98.31 135 ALA A O 1
ATOM 1086 N N . THR A 1 136 ? 3.700 -4.963 -5.718 1.00 98.81 136 THR A N 1
ATOM 1087 C CA . THR A 1 136 ? 2.446 -4.428 -5.167 1.00 98.81 136 THR A CA 1
ATOM 1088 C C . THR A 1 136 ? 2.121 -3.060 -5.779 1.00 98.81 136 THR A C 1
ATOM 1090 O O . THR A 1 136 ? 0.976 -2.808 -6.167 1.00 98.81 136 THR A O 1
ATOM 1093 N N . GLY A 1 137 ? 3.131 -2.222 -6.033 1.00 98.69 137 GLY A N 1
ATOM 1094 C CA . GLY A 1 137 ? 2.965 -0.973 -6.783 1.00 98.69 137 GLY A CA 1
ATOM 1095 C C . GLY A 1 137 ? 2.430 -1.179 -8.209 1.00 98.69 137 GLY A C 1
ATOM 1096 O O . GLY A 1 137 ? 1.663 -0.358 -8.709 1.00 98.69 137 GLY A O 1
ATOM 1097 N N . HIS A 1 138 ? 2.747 -2.305 -8.859 1.00 98.56 138 HIS A N 1
ATOM 1098 C CA . HIS A 1 138 ? 2.159 -2.660 -10.157 1.00 98.56 138 HIS A CA 1
ATOM 1099 C C . HIS A 1 138 ? 0.660 -2.978 -10.013 1.00 98.56 138 HIS A C 1
ATOM 1101 O O . HIS A 1 138 ? -0.146 -2.498 -10.808 1.00 98.56 138 HIS A O 1
ATOM 1107 N N . ILE A 1 139 ? 0.257 -3.708 -8.968 1.00 98.75 139 ILE A N 1
ATOM 1108 C CA . ILE A 1 139 ? -1.164 -3.976 -8.692 1.00 98.75 139 ILE A CA 1
ATOM 1109 C C . ILE A 1 139 ? -1.933 -2.666 -8.481 1.00 98.75 139 ILE A C 1
ATOM 1111 O O . ILE A 1 139 ? -3.018 -2.490 -9.033 1.00 98.75 139 ILE A O 1
ATOM 1115 N N . LEU A 1 140 ? -1.370 -1.732 -7.709 1.00 98.88 140 LEU A N 1
ATOM 1116 C CA . LEU A 1 140 ? -1.996 -0.433 -7.455 1.00 98.88 140 LEU A CA 1
ATOM 1117 C C . LEU A 1 140 ? -2.095 0.431 -8.718 1.00 98.88 140 LEU A C 1
ATOM 1119 O O . LEU A 1 140 ? -3.099 1.119 -8.904 1.00 98.88 140 LEU A O 1
ATOM 1123 N N . PHE A 1 141 ? -1.095 0.375 -9.601 1.00 98.81 141 PHE A N 1
ATOM 1124 C CA . PHE A 1 141 ? -1.159 1.036 -10.902 1.00 98.81 141 PHE A CA 1
ATOM 1125 C C . PHE A 1 141 ? -2.341 0.527 -11.738 1.00 98.81 141 PHE A C 1
ATOM 1127 O O . PHE A 1 141 ? -3.170 1.334 -12.162 1.00 98.81 141 PHE A O 1
ATOM 1134 N N . GLU A 1 142 ? -2.454 -0.793 -11.926 1.00 98.56 142 GLU A N 1
ATOM 1135 C CA . GLU A 1 142 ? -3.554 -1.389 -12.698 1.00 98.56 142 GLU A CA 1
ATOM 1136 C C . GLU A 1 142 ? -4.908 -1.120 -12.040 1.00 98.56 142 GLU A C 1
ATOM 1138 O O . GLU A 1 142 ? -5.859 -0.732 -12.713 1.00 98.56 142 GLU A O 1
ATOM 1143 N N . PHE A 1 143 ? -4.988 -1.195 -10.708 1.00 98.81 143 PHE A N 1
ATOM 1144 C CA . PHE A 1 143 ? -6.191 -0.824 -9.969 1.00 98.81 143 PHE A CA 1
ATOM 1145 C C . PHE A 1 143 ? -6.671 0.593 -10.314 1.00 98.81 143 PHE A C 1
ATOM 1147 O O . PHE A 1 143 ? -7.846 0.790 -10.641 1.00 98.81 143 PHE A O 1
ATOM 1154 N N . ILE A 1 144 ? -5.780 1.586 -10.255 1.00 98.69 144 ILE A N 1
ATOM 1155 C CA . ILE A 1 144 ? -6.132 2.981 -10.546 1.00 98.69 144 ILE A CA 1
ATOM 1156 C C . ILE A 1 144 ? -6.505 3.137 -12.024 1.00 98.69 144 ILE A C 1
ATOM 1158 O O . ILE A 1 144 ? -7.498 3.796 -12.339 1.00 98.69 144 ILE A O 1
ATOM 1162 N N . LYS A 1 145 ? -5.751 2.501 -12.928 1.00 98.25 145 LYS A N 1
ATOM 1163 C CA . LYS A 1 145 ? -5.976 2.571 -14.375 1.00 98.25 145 LYS A CA 1
ATOM 1164 C C . LYS A 1 145 ? -7.281 1.939 -14.829 1.00 98.25 145 LYS A C 1
ATOM 1166 O O . LYS A 1 145 ? -8.018 2.558 -15.595 1.00 98.25 145 LYS A O 1
ATOM 1171 N N . GLU A 1 146 ? -7.577 0.731 -14.371 1.00 98.06 146 GLU A N 1
ATOM 1172 C CA . GLU A 1 146 ? -8.782 0.010 -14.770 1.00 98.06 146 GLU A CA 1
ATOM 1173 C C . GLU A 1 146 ? -10.044 0.667 -14.207 1.00 98.06 146 GLU A C 1
ATOM 1175 O O . GLU A 1 146 ? -11.069 0.754 -14.886 1.00 98.06 146 GLU A O 1
ATOM 1180 N N . THR A 1 147 ? -9.981 1.172 -12.972 1.00 98.38 147 THR A N 1
ATOM 1181 C CA . THR A 1 147 ? -11.156 1.760 -12.313 1.00 98.38 147 THR A CA 1
ATOM 1182 C C . THR A 1 147 ? -11.358 3.235 -12.634 1.00 98.38 147 THR A C 1
ATOM 1184 O O . THR A 1 147 ? -12.473 3.730 -12.473 1.00 98.38 147 THR A O 1
ATOM 1187 N N . ASN A 1 148 ? -10.312 3.936 -13.087 1.00 98.12 148 ASN A N 1
ATOM 1188 C CA . ASN A 1 148 ? -10.288 5.392 -13.262 1.00 98.12 148 ASN A CA 1
ATOM 1189 C C . ASN A 1 148 ? -10.796 6.144 -12.017 1.00 98.12 148 ASN A C 1
ATOM 1191 O O . ASN A 1 148 ? -11.430 7.193 -12.124 1.00 98.12 148 ASN A O 1
ATOM 1195 N N . ILE A 1 149 ? -10.551 5.585 -10.825 1.00 98.25 149 ILE A N 1
ATOM 1196 C CA . ILE A 1 149 ? -11.048 6.135 -9.559 1.00 98.25 149 ILE A CA 1
ATOM 1197 C C . ILE A 1 149 ? -10.432 7.508 -9.246 1.00 98.25 149 ILE A C 1
ATOM 1199 O O . ILE A 1 149 ? -11.076 8.346 -8.619 1.00 98.25 149 ILE A O 1
ATOM 1203 N N . VAL A 1 150 ? -9.203 7.743 -9.713 1.00 98.38 150 VAL A N 1
ATOM 1204 C CA . VAL A 1 150 ? -8.495 9.028 -9.699 1.00 98.38 150 VAL A CA 1
ATOM 1205 C C . VAL A 1 150 ? -7.586 9.124 -10.925 1.00 98.38 150 VAL A C 1
ATOM 1207 O O . VAL A 1 150 ? -7.236 8.109 -11.529 1.00 98.38 150 VAL A O 1
ATOM 1210 N N . GLU A 1 151 ? -7.156 10.338 -11.264 1.00 97.75 151 GLU A N 1
ATOM 1211 C CA . GLU A 1 151 ? -6.087 10.548 -12.242 1.00 97.75 151 GLU A CA 1
ATOM 1212 C C . GLU A 1 151 ? -4.713 10.288 -11.607 1.00 97.75 151 GLU A C 1
ATOM 1214 O O . GLU A 1 151 ? -4.455 10.690 -10.468 1.00 97.75 151 GLU A O 1
ATOM 1219 N N . ILE A 1 152 ? -3.827 9.621 -12.352 1.00 98.25 152 ILE A N 1
ATOM 1220 C CA . ILE A 1 152 ? -2.430 9.423 -11.954 1.00 98.25 152 ILE A CA 1
ATOM 1221 C C . ILE A 1 152 ? -1.663 10.700 -12.286 1.00 98.25 152 ILE A C 1
ATOM 1223 O O . ILE A 1 152 ? -1.466 11.012 -13.457 1.00 98.25 152 ILE A O 1
ATOM 1227 N N . ASP A 1 153 ? -1.234 11.415 -11.252 1.00 97.62 153 ASP A N 1
ATOM 1228 C CA . ASP A 1 153 ? -0.315 12.545 -11.339 1.00 97.62 153 ASP A CA 1
ATOM 1229 C C . ASP A 1 153 ? 1.042 12.194 -10.717 1.00 97.62 153 ASP A C 1
ATOM 1231 O O . ASP A 1 153 ? 1.270 11.067 -10.279 1.00 97.62 153 ASP A O 1
ATOM 1235 N N . LEU A 1 154 ? 1.950 13.169 -10.645 1.00 97.00 154 LEU A N 1
ATOM 1236 C CA . LEU A 1 154 ? 3.308 12.952 -10.146 1.00 97.00 154 LEU A CA 1
ATOM 1237 C C . LEU A 1 154 ? 3.350 12.422 -8.699 1.00 97.00 154 LEU A C 1
ATOM 1239 O O . LEU A 1 154 ? 4.228 11.623 -8.373 1.00 97.00 154 LEU A O 1
ATOM 1243 N N . GLU A 1 155 ? 2.407 12.828 -7.839 1.00 97.06 155 GLU A N 1
ATOM 1244 C CA . GLU A 1 155 ? 2.341 12.344 -6.452 1.00 97.06 155 GLU A CA 1
ATOM 1245 C C . GLU A 1 155 ? 2.017 10.843 -6.382 1.00 97.06 155 GLU A C 1
ATOM 1247 O O . GLU A 1 155 ? 2.499 10.158 -5.482 1.00 97.06 155 GLU A O 1
ATOM 1252 N N . LEU A 1 156 ? 1.243 10.308 -7.329 1.00 98.44 156 LEU A N 1
ATOM 1253 C CA . LEU A 1 156 ? 1.029 8.865 -7.470 1.00 98.44 156 LEU A CA 1
ATOM 1254 C C . LEU A 1 156 ? 2.157 8.194 -8.259 1.00 98.44 156 LEU A C 1
ATOM 1256 O O . LEU A 1 156 ? 2.580 7.093 -7.918 1.00 98.44 156 LEU A O 1
ATOM 1260 N N . ALA A 1 157 ? 2.664 8.848 -9.300 1.00 98.50 157 ALA A N 1
ATOM 1261 C CA . ALA A 1 157 ? 3.571 8.216 -10.241 1.00 98.50 157 ALA A CA 1
ATOM 1262 C C . ALA A 1 157 ? 4.947 7.911 -9.644 1.00 98.50 157 ALA A C 1
ATOM 1264 O O . ALA A 1 157 ? 5.471 6.820 -9.853 1.00 98.50 157 ALA A O 1
ATOM 1265 N N . VAL A 1 158 ? 5.508 8.829 -8.850 1.00 98.44 158 VAL A N 1
ATOM 1266 C CA . VAL A 1 158 ? 6.814 8.644 -8.195 1.00 98.44 158 VAL A CA 1
ATOM 1267 C C . VAL A 1 158 ? 6.857 7.401 -7.292 1.00 98.44 158 VAL A C 1
ATOM 1269 O O . VAL A 1 158 ? 7.747 6.570 -7.491 1.00 98.44 158 VAL A O 1
ATOM 1272 N N . PRO A 1 159 ? 5.945 7.225 -6.314 1.00 98.62 159 PRO A N 1
ATOM 1273 C CA . PRO A 1 159 ? 5.972 6.049 -5.449 1.00 98.62 159 PRO A CA 1
ATOM 1274 C C . PRO A 1 159 ? 5.640 4.746 -6.194 1.00 98.62 159 PRO A C 1
ATOM 1276 O O . PRO A 1 159 ? 6.295 3.737 -5.940 1.00 98.62 159 PRO A O 1
ATOM 1279 N N . LEU A 1 160 ? 4.710 4.768 -7.161 1.00 98.81 160 LEU A N 1
ATOM 1280 C 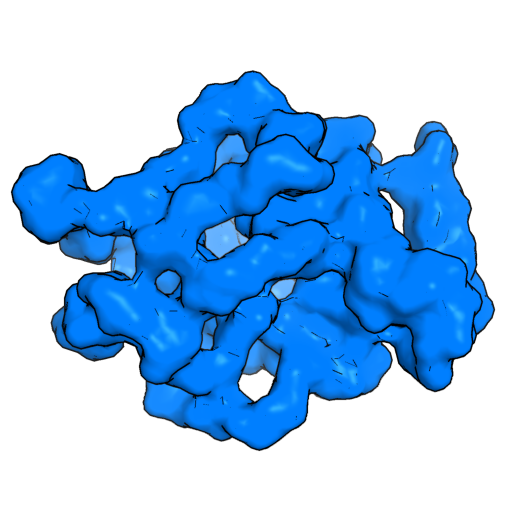CA . LEU A 1 160 ? 4.411 3.599 -8.004 1.00 98.81 160 LEU A CA 1
ATOM 1281 C C . LEU A 1 160 ? 5.626 3.184 -8.845 1.00 98.81 160 LEU A C 1
ATOM 1283 O O . LEU A 1 160 ? 5.957 2.002 -8.928 1.00 98.81 160 LEU A O 1
ATOM 1287 N N . TYR A 1 161 ? 6.324 4.152 -9.443 1.00 98.75 161 TYR A N 1
ATOM 1288 C CA . TYR A 1 161 ? 7.526 3.891 -10.228 1.00 98.75 161 TYR A CA 1
ATOM 1289 C C . TYR A 1 161 ? 8.632 3.309 -9.351 1.00 98.75 161 TYR A C 1
ATOM 1291 O O . TYR A 1 161 ? 9.278 2.343 -9.752 1.00 98.75 161 TYR A O 1
ATOM 1299 N N . ALA A 1 162 ? 8.852 3.877 -8.161 1.00 98.38 162 ALA A N 1
ATOM 1300 C CA . ALA A 1 162 ? 9.869 3.394 -7.236 1.00 98.38 162 ALA A CA 1
ATOM 1301 C C . ALA A 1 162 ? 9.632 1.926 -6.864 1.00 98.38 162 ALA A C 1
ATOM 1303 O O . ALA A 1 162 ? 10.556 1.131 -7.019 1.00 98.38 162 ALA A O 1
ATOM 1304 N N . ALA A 1 163 ? 8.398 1.579 -6.487 1.00 98.56 163 ALA A N 1
ATOM 1305 C CA . ALA A 1 163 ? 7.984 0.216 -6.174 1.00 98.56 163 ALA A CA 1
ATOM 1306 C C . ALA A 1 163 ? 8.290 -0.768 -7.316 1.00 98.56 163 ALA A C 1
ATOM 1308 O O . ALA A 1 163 ? 9.043 -1.729 -7.151 1.00 98.56 163 ALA A O 1
ATOM 1309 N N . ILE A 1 164 ? 7.791 -0.470 -8.521 1.00 98.56 164 ILE A N 1
ATOM 1310 C CA . ILE A 1 164 ? 7.977 -1.321 -9.706 1.00 98.56 164 ILE A CA 1
ATOM 1311 C C . ILE A 1 164 ? 9.458 -1.436 -10.081 1.00 98.56 164 ILE A C 1
ATOM 1313 O O . ILE A 1 164 ? 9.956 -2.521 -10.392 1.00 98.56 164 ILE A O 1
ATOM 1317 N N . MET A 1 165 ? 10.185 -0.318 -10.080 1.00 98.06 165 MET A N 1
ATOM 1318 C CA . MET A 1 165 ? 11.595 -0.291 -10.449 1.00 98.06 165 MET A CA 1
ATOM 1319 C C . MET A 1 165 ? 12.427 -1.144 -9.487 1.00 98.06 165 MET A C 1
ATOM 1321 O O . MET A 1 165 ? 13.318 -1.863 -9.940 1.00 98.06 165 MET A O 1
ATOM 1325 N N . THR A 1 166 ? 12.191 -1.071 -8.177 1.00 96.88 166 THR A N 1
ATOM 1326 C CA . THR A 1 166 ? 13.005 -1.825 -7.218 1.00 96.88 166 THR A CA 1
ATOM 1327 C C . THR A 1 166 ? 12.692 -3.306 -7.223 1.00 96.88 166 THR A C 1
ATOM 1329 O O . THR A 1 166 ? 13.637 -4.095 -7.254 1.00 96.88 166 THR A O 1
ATOM 1332 N N . ASP A 1 167 ? 11.416 -3.685 -7.282 1.00 96.25 167 ASP A N 1
ATOM 1333 C CA . ASP A 1 167 ? 11.037 -5.097 -7.180 1.00 96.25 167 ASP A CA 1
ATOM 1334 C C . ASP A 1 167 ? 11.303 -5.886 -8.475 1.00 96.25 167 ASP A C 1
ATOM 1336 O O . ASP A 1 167 ? 11.528 -7.095 -8.489 1.00 96.25 167 ASP A O 1
ATOM 1340 N N . THR A 1 168 ? 11.477 -5.171 -9.589 1.00 96.81 168 THR A N 1
ATOM 1341 C CA . THR A 1 168 ? 12.021 -5.732 -10.838 1.00 96.81 168 THR A CA 1
ATOM 1342 C C . THR A 1 168 ? 13.554 -5.762 -10.881 1.00 96.81 168 THR A C 1
ATOM 1344 O O . THR A 1 168 ? 14.149 -6.107 -11.909 1.00 96.81 168 THR A O 1
ATOM 1347 N N . GLY A 1 169 ? 14.234 -5.384 -9.794 1.00 95.75 169 GLY A N 1
ATOM 1348 C CA . GLY A 1 169 ? 15.693 -5.338 -9.726 1.00 95.75 169 GLY A CA 1
ATOM 1349 C C . GLY A 1 169 ? 16.297 -4.278 -10.641 1.00 95.75 169 GLY A C 1
ATOM 1350 O O . GLY A 1 169 ? 17.382 -4.492 -11.190 1.00 95.75 169 GLY A O 1
ATOM 1351 N N . SER A 1 170 ? 15.599 -3.158 -10.829 1.00 96.19 170 SER A N 1
ATOM 1352 C CA . SER A 1 170 ? 15.839 -2.168 -11.885 1.00 96.19 170 SER A CA 1
ATOM 1353 C C . SER A 1 170 ? 15.670 -2.773 -13.280 1.00 96.19 170 SER A C 1
ATOM 1355 O O . SER A 1 170 ? 16.564 -2.657 -14.117 1.00 96.19 170 SER A O 1
ATOM 1357 N N . PHE A 1 171 ? 14.529 -3.433 -13.508 1.00 96.75 171 PHE A N 1
ATOM 1358 C CA . PHE A 1 171 ? 14.139 -4.033 -14.791 1.00 96.75 171 PHE A CA 1
ATOM 1359 C C . PHE A 1 171 ? 15.063 -5.165 -15.281 1.00 96.75 171 PHE A C 1
ATOM 1361 O O . PHE A 1 171 ? 15.289 -5.334 -16.480 1.00 96.75 171 PHE A O 1
ATOM 1368 N N . ARG A 1 172 ? 15.640 -5.936 -14.352 1.00 95.56 172 ARG A N 1
ATOM 1369 C CA . ARG A 1 172 ? 16.575 -7.039 -14.650 1.00 95.56 172 ARG A CA 1
ATOM 1370 C C . ARG A 1 172 ? 16.035 -8.421 -14.299 1.00 95.56 172 ARG A C 1
ATOM 1372 O O . ARG A 1 172 ? 16.595 -9.405 -14.771 1.00 95.56 172 ARG A O 1
ATOM 1379 N N . PHE A 1 173 ? 15.010 -8.510 -13.453 1.00 92.81 173 PHE A N 1
ATOM 1380 C CA . PHE A 1 173 ? 14.447 -9.788 -13.009 1.00 92.81 173 PHE A CA 1
ATOM 1381 C C . PHE A 1 173 ? 13.393 -10.329 -13.977 1.00 92.81 173 PHE A C 1
ATOM 1383 O O . PHE A 1 173 ? 12.845 -9.582 -14.785 1.00 92.81 173 PHE A O 1
ATOM 1390 N N . ASP A 1 174 ? 13.075 -11.619 -13.861 1.00 84.75 174 ASP A N 1
ATOM 1391 C CA . ASP A 1 174 ? 12.238 -12.364 -14.817 1.00 84.75 174 ASP A CA 1
ATOM 1392 C C . ASP A 1 174 ? 10.821 -11.797 -14.996 1.00 84.75 174 ASP A C 1
ATOM 1394 O O . ASP A 1 174 ? 10.224 -11.937 -16.063 1.00 84.75 174 ASP A O 1
ATOM 1398 N N . ARG A 1 175 ? 10.284 -11.106 -13.982 1.00 85.50 175 ARG A N 1
ATOM 1399 C CA . ARG A 1 175 ? 8.978 -10.428 -14.061 1.00 85.50 175 ARG A CA 1
ATOM 1400 C C . ARG A 1 175 ? 9.013 -9.109 -14.846 1.00 85.50 175 ARG A C 1
ATOM 1402 O O . ARG A 1 175 ? 7.983 -8.462 -15.014 1.00 85.50 175 ARG A O 1
ATOM 1409 N N . THR A 1 176 ? 10.172 -8.714 -15.370 1.00 91.00 176 THR A N 1
ATOM 1410 C CA . THR A 1 176 ? 10.322 -7.536 -16.229 1.00 91.00 176 THR A CA 1
ATOM 1411 C C . THR A 1 176 ? 9.821 -7.838 -17.642 1.00 91.00 176 THR A C 1
ATOM 1413 O O . THR A 1 176 ? 10.572 -8.258 -18.522 1.00 91.00 176 THR A O 1
ATOM 1416 N N . SER A 1 177 ? 8.535 -7.598 -17.884 1.00 93.69 177 SER A N 1
ATOM 1417 C CA . SER A 1 177 ? 7.931 -7.754 -19.208 1.00 93.69 177 SER A CA 1
ATOM 1418 C C . SER A 1 177 ? 8.004 -6.460 -20.041 1.00 93.69 177 SER A C 1
ATOM 1420 O O . SER A 1 177 ? 8.405 -5.388 -19.576 1.00 93.69 177 SER A O 1
ATOM 1422 N N . SER A 1 178 ? 7.587 -6.539 -21.310 1.00 96.44 178 SER A N 1
ATOM 1423 C CA . SER A 1 178 ? 7.412 -5.339 -22.148 1.00 96.44 178 SER A CA 1
ATOM 1424 C C . SER A 1 178 ? 6.300 -4.415 -21.640 1.00 96.44 178 SER A C 1
ATOM 1426 O O . SER A 1 178 ? 6.318 -3.219 -21.914 1.00 96.44 178 SER A O 1
ATOM 1428 N N . GLU A 1 179 ? 5.335 -4.965 -20.906 1.00 96.12 179 GLU A N 1
ATOM 1429 C CA . GLU A 1 179 ? 4.265 -4.211 -20.259 1.00 96.12 179 GLU A CA 1
ATOM 1430 C C . GLU A 1 179 ? 4.803 -3.396 -19.086 1.00 96.12 179 GLU A C 1
ATOM 1432 O O . GLU A 1 179 ? 4.544 -2.201 -19.046 1.00 96.12 179 GLU A O 1
ATOM 1437 N N . ILE A 1 180 ? 5.675 -3.965 -18.246 1.00 97.56 180 ILE A N 1
ATOM 1438 C CA . ILE A 1 180 ? 6.345 -3.218 -17.166 1.00 97.56 180 ILE A CA 1
ATOM 1439 C C . ILE A 1 180 ? 7.070 -1.977 -17.694 1.00 97.56 180 ILE A C 1
ATOM 1441 O O . ILE A 1 180 ? 6.973 -0.906 -17.105 1.00 97.56 180 ILE A O 1
ATOM 1445 N N . HIS A 1 181 ? 7.752 -2.085 -18.835 1.00 97.88 181 HIS A N 1
ATOM 1446 C CA . HIS A 1 181 ? 8.409 -0.930 -19.452 1.00 97.88 181 HIS A CA 1
ATOM 1447 C C . HIS A 1 181 ? 7.415 0.113 -19.980 1.00 97.88 181 HIS A C 1
ATOM 1449 O O . HIS A 1 181 ? 7.705 1.305 -19.930 1.00 97.88 181 HIS A O 1
ATOM 1455 N N . ARG A 1 182 ? 6.242 -0.309 -20.475 1.00 98.19 182 ARG A N 1
ATOM 1456 C CA . ARG A 1 182 ? 5.170 0.617 -20.877 1.00 98.19 182 ARG A CA 1
ATOM 1457 C C . ARG A 1 182 ? 4.556 1.323 -19.672 1.00 98.19 182 ARG A C 1
ATOM 1459 O O . ARG A 1 182 ? 4.297 2.515 -19.765 1.00 98.19 182 ARG A O 1
ATOM 1466 N N . ILE A 1 183 ? 4.377 0.619 -18.555 1.00 98.25 183 ILE A N 1
ATOM 1467 C CA . ILE A 1 183 ? 3.928 1.208 -17.289 1.00 98.25 183 ILE A CA 1
ATOM 1468 C C . ILE A 1 183 ? 4.965 2.217 -16.794 1.00 98.25 183 ILE A C 1
ATOM 1470 O O . ILE A 1 183 ? 4.622 3.357 -16.511 1.00 98.25 183 ILE A O 1
ATOM 1474 N N . ALA A 1 184 ? 6.245 1.840 -16.768 1.00 97.94 184 ALA A N 1
ATOM 1475 C CA . ALA A 1 184 ? 7.327 2.736 -16.376 1.00 97.94 184 ALA A CA 1
ATOM 1476 C C . ALA A 1 184 ? 7.375 4.000 -17.249 1.00 97.94 184 ALA A C 1
ATOM 1478 O O . ALA A 1 184 ? 7.514 5.091 -16.711 1.00 97.94 184 ALA A O 1
ATOM 1479 N N . ALA A 1 185 ? 7.212 3.868 -18.571 1.00 98.25 185 ALA A N 1
ATOM 1480 C CA . ALA A 1 185 ? 7.117 5.013 -19.475 1.00 98.25 185 ALA A CA 1
ATOM 1481 C C . ALA A 1 185 ? 5.889 5.884 -19.172 1.00 98.25 185 ALA A C 1
ATOM 1483 O O . ALA A 1 185 ? 6.028 7.091 -19.039 1.00 98.25 185 ALA A O 1
ATOM 1484 N N . TYR A 1 186 ? 4.717 5.272 -18.973 1.00 98.25 186 TYR A N 1
ATOM 1485 C CA . TYR A 1 186 ? 3.500 5.997 -18.609 1.00 98.25 186 TYR A CA 1
ATOM 1486 C C . TYR A 1 186 ? 3.665 6.805 -17.313 1.00 98.25 186 TYR A C 1
ATOM 1488 O O . TYR A 1 186 ? 3.140 7.901 -17.206 1.00 98.25 186 TYR A O 1
ATOM 1496 N N . LEU A 1 187 ? 4.376 6.267 -16.318 1.00 98.06 187 LEU A N 1
ATOM 1497 C CA . LEU A 1 187 ? 4.625 6.952 -15.045 1.00 98.06 187 LEU A CA 1
ATOM 1498 C C . LEU A 1 187 ? 5.649 8.100 -15.155 1.00 98.06 187 LEU A C 1
ATOM 1500 O O . LEU A 1 187 ? 5.822 8.847 -14.193 1.00 98.06 187 LEU A O 1
ATOM 1504 N N . LEU A 1 188 ? 6.351 8.220 -16.286 1.00 95.56 188 LEU A N 1
ATOM 1505 C CA . LEU A 1 188 ? 7.300 9.301 -16.568 1.00 95.56 188 LEU A CA 1
ATOM 1506 C C . LEU A 1 188 ? 6.696 10.433 -17.413 1.00 95.56 188 LEU A C 1
ATOM 1508 O O . LEU A 1 188 ? 7.252 11.533 -17.392 1.00 95.56 188 LEU A O 1
ATOM 1512 N N . ASP A 1 189 ? 5.625 10.148 -18.157 1.00 91.75 189 ASP A N 1
ATOM 1513 C CA . ASP A 1 189 ? 4.903 11.097 -19.018 1.00 91.75 189 ASP A CA 1
ATOM 1514 C C . ASP A 1 189 ? 3.941 11.992 -18.210 1.00 91.75 189 ASP A C 1
ATOM 1516 O O . ASP A 1 189 ? 3.848 13.198 -18.547 1.00 91.75 189 ASP A O 1
#

Secondary structure (DSSP, 8-state):
---HHHHHHHHHH--EEEEE--SS--HHHHHHHHHHHHHHHHTT-EEEEEESSPPPGGGTTT-TT--EEEP-TTTTTTHHHH-SEEEEES-S-GGGGGGGHHHHHH--SEEEEEE--SS--S-SSEEEE-TTSS-HHHHHHHHHHHHTSS---HHHHHHHHHHHHHHTTTTTSTT--HHHHHHHHHTT-

Foldseek 3Di:
DFDLVVVLCVLLVFAEEEEEEFDPDDLLRLLLRQLVVVLSVQSNGHYAYEACDDQDPVRVVLVVVVRYHYDDCVVCVCVLVPGQEYEYEADQDLCRRPVCSVVQQPRPHAYEYQHQDPDHDDRGPYYRYHVLDLGSLSVSLVSCVVVVSDDDDLSNLVSSLSRNCVSCVNLPHPSNDPVSVVSNVVSVD

Sequence (189 aa):
MINFHKLAEIVTSNQTFLITTHVNPDADAIGSEIAFANLLYKLNKSYKIINHSETPYNLKFLDVKNIIEKYDANEHVDSFASSDVLVALDFNRANRMVSLQQKFLDSTKLKICVDHHQDPEDFADHLFIDASYAATGHILFEFIKETNIVEIDLELAVPLYAAIMTDTGSFRFDRTSSEIHRIAAYLLD

Radius of gyration: 15.21 Å; chains: 1; bounding box: 35×33×46 Å